Protein AF-A0A7J8F3P3-F1 (afdb_monomer)

Secondary structure (DSSP, 8-state):
---------S-EEEEEPPPSSTT--S--HHHHHHHHHHTTTS-EEEEETTGGGS-HHHHHHHHHHHHHHHHHTT--PSSPGGG--SHHHHHHHHHHHHHPSEE------EEEETTEEEEEEE-SS-EEETT-TTT-SHHHHHIIIIIISHHHHHHHIIIIIIHHHHHHHHHHHHTS---STT---PPP--SPPPPPPP----PPP------

Organism: Rousettus aegyptiacus (NCBI:txid9407)

InterPro domains:
  IPR027417 P-loop containing nucleoside triphosphate hydrolase [G3DSA:3.40.50.300] (8-173)
  IPR030379 Septin-type guanine nucleotide-binding (G) domain [PF00735] (22-174)
  IPR030379 Septin-type guanine nucleotide-binding (G) domain [PS51719] (1-172)

Radius of gyration: 30.65 Å; Cα contacts (8 Å, |Δi|>4): 216; chains: 1; bounding box: 52×62×112 Å

Sequence (211 aa):
MGYGLAAPSLIHLLLLPPPSLPHLSSLRPLDIEFLQRLCQTVNVVPVIARADSLTIEERENFRRQIQHDLKTHCIDVYPQKCFDDDINDRILNSKIRERIPFAVVGADREHLVNGKCVLGRKTKWGIVEVENMAHCEFPLLRDLLIRSHLQDLKDITHNVHYENYRVCRLNESDALPRGPGWVKLAPAPTSPPATPGPSKVRRRTQDNSTE

Nearest PDB structures (foldseek):
  6mqk-assembly5_D  TM=9.903E-01  e=4.102E-26  Homo sapiens
  6mqk-assembly6_C-2  TM=9.836E-01  e=2.590E-26  Homo sapiens
  6mq9-assembly3_C  TM=9.849E-01  e=4.381E-26  Homo sapiens
  6mqk-assembly6_B  TM=9.899E-01  e=2.417E-25  Homo sapiens
  6mq9-assembly6_B  TM=9.830E-01  e=1.629E-25  Homo sapiens

Structure (mmCIF, N/CA/C/O backbone):
data_AF-A0A7J8F3P3-F1
#
_entry.id   AF-A0A7J8F3P3-F1
#
loop_
_atom_site.group_PDB
_atom_site.id
_atom_site.type_symbol
_atom_site.label_atom_id
_atom_site.label_alt_id
_atom_site.label_comp_id
_atom_site.label_asym_id
_atom_site.label_entity_id
_atom_site.label_seq_id
_atom_site.pdbx_PDB_ins_code
_atom_site.Cartn_x
_atom_site.Cartn_y
_atom_site.Cartn_z
_atom_site.occupancy
_atom_site.B_iso_or_equiv
_atom_site.auth_seq_id
_atom_site.auth_comp_id
_atom_site.auth_asym_id
_atom_site.auth_atom_id
_atom_site.pdbx_PDB_model_num
ATOM 1 N N . MET A 1 1 ? -11.790 -5.634 -33.844 1.00 35.41 1 MET A N 1
ATOM 2 C CA . MET A 1 1 ? -12.036 -5.751 -32.392 1.00 35.41 1 MET A CA 1
ATOM 3 C C . MET A 1 1 ? -10.936 -6.633 -31.830 1.00 35.41 1 MET A C 1
ATOM 5 O O . MET A 1 1 ? -10.989 -7.839 -32.009 1.00 35.41 1 MET A O 1
ATOM 9 N N . GLY A 1 2 ? -9.859 -6.018 -31.339 1.00 38.38 2 GLY A N 1
ATOM 10 C CA . GLY A 1 2 ? -8.679 -6.736 -30.856 1.00 38.38 2 GLY A CA 1
ATOM 11 C C . GLY A 1 2 ? -8.946 -7.322 -29.477 1.00 38.38 2 GLY A C 1
ATOM 12 O O . GLY A 1 2 ? -9.449 -6.625 -28.599 1.00 38.38 2 GLY A O 1
ATOM 13 N N . TYR A 1 3 ? -8.647 -8.607 -29.326 1.00 39.69 3 TYR A N 1
ATOM 14 C CA . TYR A 1 3 ? -8.732 -9.342 -28.075 1.00 39.69 3 TYR A CA 1
ATOM 15 C C . TYR A 1 3 ? -7.913 -8.640 -26.990 1.00 39.69 3 TYR A C 1
ATOM 17 O O . TYR A 1 3 ? -6.757 -8.279 -27.210 1.00 39.69 3 TYR A O 1
ATOM 25 N N . GLY A 1 4 ? -8.545 -8.437 -25.834 1.00 41.03 4 GLY A N 1
ATOM 26 C CA . GLY A 1 4 ? -7.919 -7.875 -24.649 1.00 41.03 4 GLY A CA 1
ATOM 27 C C . GLY A 1 4 ? -6.724 -8.717 -24.227 1.00 41.03 4 GLY A C 1
ATOM 28 O O . GLY A 1 4 ? -6.883 -9.807 -23.682 1.00 41.03 4 GLY A O 1
ATOM 29 N N . LEU A 1 5 ? -5.525 -8.183 -24.452 1.00 39.19 5 LEU A N 1
ATOM 30 C CA . LEU A 1 5 ? -4.391 -8.484 -23.596 1.00 39.19 5 LEU A CA 1
ATOM 31 C C . LEU A 1 5 ? -4.822 -8.055 -22.197 1.00 39.19 5 LEU A C 1
ATOM 33 O O . LEU A 1 5 ? -5.110 -6.877 -21.976 1.00 39.19 5 LEU A O 1
ATOM 37 N N . ALA A 1 6 ? -4.965 -9.027 -21.296 1.00 37.88 6 ALA A N 1
ATOM 38 C CA . ALA A 1 6 ? -5.189 -8.769 -19.886 1.00 37.88 6 ALA A CA 1
ATOM 39 C C . ALA A 1 6 ? -4.181 -7.700 -19.460 1.00 37.88 6 ALA A C 1
A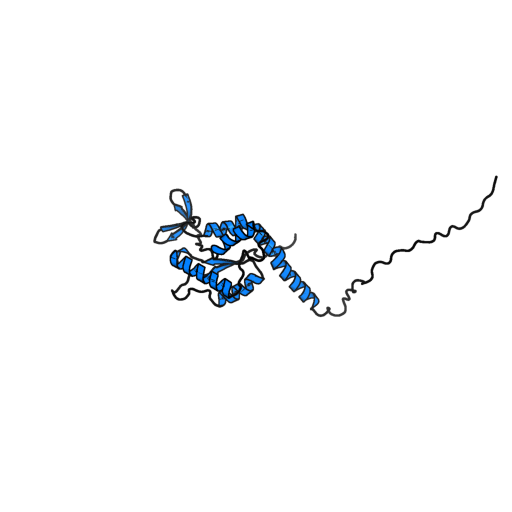TOM 41 O O . ALA A 1 6 ? -2.974 -7.920 -19.568 1.00 37.88 6 ALA A O 1
ATOM 42 N N . ALA A 1 7 ? -4.676 -6.519 -19.081 1.00 43.44 7 ALA A N 1
ATOM 43 C CA . ALA A 1 7 ? -3.811 -5.464 -18.588 1.00 43.44 7 ALA A CA 1
ATOM 44 C C . ALA A 1 7 ? -2.985 -6.073 -17.445 1.00 43.44 7 ALA A C 1
ATOM 46 O O . ALA A 1 7 ? -3.595 -6.641 -16.529 1.00 43.44 7 ALA A O 1
ATOM 47 N N . PRO A 1 8 ? -1.640 -6.039 -17.503 1.00 53.91 8 PRO A N 1
ATOM 48 C CA . PRO A 1 8 ? -0.838 -6.515 -16.391 1.00 53.91 8 PRO A CA 1
ATOM 49 C C . PRO A 1 8 ? -1.314 -5.775 -15.145 1.00 53.91 8 PRO A C 1
ATOM 51 O O . PRO A 1 8 ? -1.551 -4.564 -15.179 1.00 53.91 8 PRO A O 1
ATOM 54 N N . SER A 1 9 ? -1.559 -6.523 -14.071 1.00 57.38 9 SER A N 1
ATOM 55 C CA . SER A 1 9 ? -1.966 -5.941 -12.800 1.00 57.38 9 SER A CA 1
ATOM 56 C C . SER A 1 9 ? -0.910 -4.906 -12.408 1.00 57.38 9 SER A C 1
ATOM 58 O O . SER A 1 9 ? 0.231 -5.259 -12.140 1.00 57.38 9 SER A O 1
ATOM 60 N N . LEU A 1 10 ? -1.286 -3.623 -12.421 1.00 67.56 10 LEU A N 1
ATOM 61 C CA . LEU A 1 10 ? -0.374 -2.486 -12.211 1.00 67.56 10 LEU A CA 1
ATOM 62 C C . LEU A 1 10 ? 0.352 -2.545 -10.856 1.00 67.56 10 LEU A C 1
ATOM 64 O O . LEU A 1 10 ? 1.340 -1.847 -10.631 1.00 67.56 10 LEU A O 1
ATOM 68 N N . ILE A 1 11 ? -0.201 -3.325 -9.923 1.00 71.19 11 ILE A N 1
ATOM 69 C CA . ILE A 1 11 ? 0.177 -3.369 -8.518 1.00 71.19 11 ILE A CA 1
ATOM 70 C C . ILE A 1 11 ? -0.132 -4.763 -7.981 1.00 71.19 11 ILE A C 1
ATOM 72 O O . ILE A 1 11 ? -1.241 -5.271 -8.164 1.00 71.19 11 ILE A O 1
ATOM 76 N N . HIS A 1 12 ? 0.817 -5.348 -7.258 1.00 76.75 12 HIS A N 1
ATOM 77 C CA . HIS A 1 12 ? 0.598 -6.543 -6.456 1.00 76.75 12 HIS A CA 1
ATOM 78 C C . HIS A 1 12 ? 0.624 -6.173 -4.969 1.00 76.75 12 HIS A C 1
ATOM 80 O O . HIS A 1 12 ? 1.624 -5.681 -4.442 1.00 76.75 12 HIS A O 1
ATOM 86 N N . LEU A 1 13 ? -0.498 -6.409 -4.284 1.00 77.81 13 LEU A N 1
ATOM 87 C CA . LEU A 1 13 ? -0.598 -6.257 -2.834 1.00 77.81 13 LEU A CA 1
ATOM 88 C C . LEU A 1 13 ? -0.142 -7.551 -2.165 1.00 77.81 13 LEU A C 1
ATOM 90 O O . LEU A 1 13 ? -0.771 -8.595 -2.348 1.00 77.81 13 LEU A O 1
ATOM 94 N N . LEU A 1 14 ? 0.927 -7.480 -1.371 1.00 78.38 14 LEU A N 1
ATOM 95 C CA . LEU A 1 14 ? 1.366 -8.621 -0.573 1.00 78.38 14 LEU A CA 1
ATOM 96 C C . LEU A 1 14 ? 0.765 -8.540 0.827 1.00 78.38 14 LEU A C 1
ATOM 98 O O . LEU A 1 14 ? 1.110 -7.654 1.609 1.00 78.38 14 LEU A O 1
ATOM 102 N N . LEU A 1 15 ? -0.114 -9.492 1.137 1.00 77.06 15 LEU A N 1
ATOM 103 C CA . LEU A 1 15 ? -0.723 -9.638 2.454 1.00 77.06 15 LEU A CA 1
ATOM 104 C C . LEU A 1 15 ? 0.214 -10.423 3.372 1.00 77.06 15 LEU A C 1
ATOM 106 O O . LEU A 1 15 ? 0.329 -11.643 3.259 1.00 77.06 15 LEU A O 1
ATOM 110 N N . LEU A 1 16 ? 0.848 -9.721 4.304 1.00 76.56 16 LEU A N 1
ATOM 111 C CA . LEU A 1 16 ? 1.631 -10.333 5.365 1.00 76.56 16 LEU A CA 1
ATOM 112 C C . LEU A 1 16 ? 0.682 -10.713 6.510 1.00 76.56 16 LEU A C 1
ATOM 114 O O . LEU A 1 16 ? -0.016 -9.836 7.037 1.00 76.56 16 LEU A O 1
ATOM 118 N N . PRO A 1 17 ? 0.584 -12.005 6.871 1.00 72.50 17 PRO A N 1
ATOM 119 C CA . PRO A 1 17 ? -0.259 -12.423 7.978 1.00 72.50 17 PRO A CA 1
ATOM 120 C C . PRO A 1 17 ? 0.294 -11.863 9.298 1.00 72.50 17 PRO A C 1
ATOM 122 O O . PRO A 1 17 ? 1.513 -11.759 9.454 1.00 72.50 17 PRO A O 1
ATOM 125 N N . PRO A 1 18 ? -0.578 -11.519 10.261 1.00 68.75 18 PRO A N 1
ATOM 126 C CA . PRO A 1 18 ? -0.130 -11.111 11.582 1.00 68.75 18 PRO A CA 1
ATOM 127 C C . PRO A 1 18 ? 0.608 -12.281 12.258 1.00 68.75 18 PRO A C 1
ATOM 129 O O . PRO A 1 18 ? 0.238 -13.442 12.037 1.00 68.75 18 PRO A O 1
ATOM 132 N N . PRO A 1 19 ? 1.637 -12.008 13.078 1.00 67.00 19 PRO A N 1
ATOM 133 C CA . PRO A 1 19 ? 2.365 -13.047 13.792 1.00 67.00 19 PRO A CA 1
ATOM 134 C C . PRO A 1 19 ? 1.406 -13.841 14.681 1.00 67.00 19 PRO A C 1
ATOM 136 O O . PRO A 1 19 ? 0.799 -13.307 15.603 1.00 67.00 19 PRO A O 1
ATOM 139 N N . SER A 1 20 ? 1.252 -15.137 14.406 1.00 61.59 20 SER A N 1
ATOM 140 C CA . SER A 1 20 ? 0.400 -16.022 15.209 1.00 61.59 20 SER A CA 1
ATOM 141 C C . SER A 1 20 ? 1.034 -16.401 16.553 1.00 61.59 20 SER A C 1
ATOM 143 O O . SER A 1 20 ? 0.339 -16.920 17.421 1.00 61.59 20 SER A O 1
ATOM 145 N N . LEU A 1 21 ? 2.338 -16.155 16.728 1.00 57.53 21 LEU A N 1
ATOM 146 C CA . LEU A 1 21 ? 3.109 -16.428 17.941 1.00 57.53 21 LEU A CA 1
ATOM 147 C C . LEU A 1 21 ? 4.103 -15.281 18.223 1.00 57.53 21 LEU A C 1
ATOM 149 O O . LEU A 1 21 ? 4.643 -14.714 17.271 1.00 57.53 21 LEU A O 1
ATOM 153 N N . PRO A 1 22 ? 4.454 -15.025 19.499 1.00 52.38 22 PRO A N 1
ATOM 154 C CA . PRO A 1 22 ? 5.386 -13.963 19.910 1.00 52.38 22 PRO A CA 1
ATOM 155 C C . PRO A 1 22 ? 6.824 -14.123 19.376 1.00 52.38 22 PRO A C 1
ATOM 157 O O . PRO A 1 22 ? 7.632 -13.212 19.512 1.00 52.38 22 PRO A O 1
ATOM 160 N N . HIS A 1 23 ? 7.150 -15.262 18.754 1.00 50.72 23 HIS A N 1
ATOM 161 C CA . HIS A 1 23 ? 8.455 -15.529 18.140 1.00 50.72 23 HIS A CA 1
ATOM 162 C C . HIS A 1 23 ? 8.500 -15.298 16.623 1.00 50.72 23 HIS A C 1
ATOM 164 O O . HIS A 1 23 ? 9.580 -15.350 16.041 1.00 50.72 23 HIS A O 1
ATOM 170 N N . LEU A 1 24 ? 7.360 -15.054 15.965 1.00 59.19 24 LEU A N 1
ATOM 171 C CA . LEU A 1 24 ? 7.299 -14.876 14.510 1.00 59.19 24 LEU A CA 1
ATOM 172 C C . LEU A 1 24 ? 7.359 -13.392 14.115 1.00 59.19 24 LEU A C 1
ATOM 174 O O . LEU A 1 24 ? 6.543 -12.902 13.348 1.00 59.19 24 LEU A O 1
ATOM 178 N N . SER A 1 25 ? 8.313 -12.653 14.673 1.00 67.06 25 SER A N 1
ATOM 179 C CA . SER A 1 25 ? 8.403 -11.198 14.502 1.00 67.06 25 SER A CA 1
ATOM 180 C C . SER A 1 25 ? 8.871 -10.769 13.107 1.00 67.06 25 SER A C 1
ATOM 182 O O . SER A 1 25 ? 8.753 -9.597 12.779 1.00 67.06 25 SER A O 1
ATOM 184 N N . SER A 1 26 ? 9.418 -11.686 12.306 1.00 78.88 26 SER A N 1
ATOM 185 C CA . SER A 1 26 ? 10.153 -11.414 11.062 1.00 78.88 26 SER A CA 1
ATOM 186 C C . SER A 1 26 ? 9.468 -12.028 9.837 1.00 78.88 26 SER A C 1
ATOM 188 O O . SER A 1 26 ? 8.667 -12.962 9.961 1.00 78.88 26 SER A O 1
ATOM 190 N N . LEU A 1 27 ? 9.771 -11.492 8.650 1.00 85.31 27 LEU A N 1
ATOM 191 C CA . LEU A 1 27 ? 9.329 -12.058 7.379 1.00 85.31 27 LEU A CA 1
ATOM 192 C C . LEU A 1 27 ? 9.775 -13.517 7.260 1.00 85.31 27 LEU A C 1
ATOM 194 O O . LEU A 1 27 ? 10.921 -13.874 7.535 1.00 85.31 27 LEU A O 1
ATOM 198 N N . ARG A 1 28 ? 8.868 -14.387 6.808 1.00 87.00 28 ARG A N 1
ATOM 199 C CA . ARG A 1 28 ? 9.224 -15.790 6.586 1.00 87.00 28 ARG A CA 1
ATOM 200 C C . ARG A 1 28 ? 10.215 -15.864 5.418 1.00 87.00 28 ARG A C 1
ATOM 202 O O . ARG A 1 28 ? 10.059 -15.105 4.461 1.00 87.00 28 ARG A O 1
ATOM 209 N N . PRO A 1 29 ? 11.149 -16.830 5.403 1.00 89.00 29 PRO A N 1
ATOM 210 C CA . PRO A 1 29 ? 12.067 -17.018 4.275 1.00 89.00 29 PRO A CA 1
ATOM 211 C C . PRO A 1 29 ? 11.353 -17.127 2.920 1.00 89.00 29 PRO A C 1
ATOM 213 O O . PRO A 1 29 ? 11.817 -16.575 1.927 1.00 89.00 29 PRO A O 1
ATOM 216 N N . LEU A 1 30 ? 10.176 -17.763 2.902 1.00 88.75 30 LEU A N 1
ATOM 217 C CA . LEU A 1 30 ? 9.320 -17.840 1.718 1.00 88.75 30 LEU A CA 1
ATOM 218 C C . LEU A 1 30 ? 8.832 -16.459 1.252 1.00 88.75 30 LEU A C 1
ATOM 220 O O . LEU A 1 30 ? 8.823 -16.193 0.055 1.00 88.75 30 LEU A O 1
ATOM 224 N N . ASP A 1 31 ? 8.428 -15.588 2.183 1.00 89.00 31 ASP A N 1
ATOM 225 C CA . ASP A 1 31 ? 7.972 -14.235 1.850 1.00 89.00 31 ASP A CA 1
ATOM 226 C C . ASP A 1 31 ? 9.138 -13.394 1.314 1.00 89.00 31 ASP A C 1
ATOM 228 O O . ASP A 1 31 ? 8.949 -12.635 0.369 1.00 89.00 31 ASP A O 1
ATOM 232 N N . ILE A 1 32 ? 10.346 -13.571 1.864 1.00 91.38 32 ILE A N 1
ATOM 233 C CA . ILE A 1 32 ? 11.576 -12.906 1.403 1.00 91.38 32 ILE A CA 1
ATOM 234 C C . ILE A 1 32 ? 11.908 -13.322 -0.034 1.00 91.38 32 ILE A C 1
ATOM 236 O O . ILE A 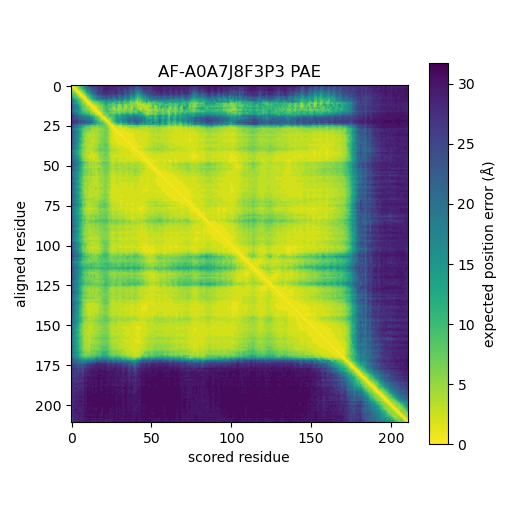1 32 ? 12.052 -12.459 -0.897 1.00 91.38 32 ILE A O 1
ATOM 240 N N . GLU A 1 33 ? 11.985 -14.626 -0.315 1.00 91.06 33 GLU A N 1
ATOM 241 C CA . GLU A 1 33 ? 12.287 -15.136 -1.661 1.00 91.06 33 GLU A CA 1
ATOM 242 C C . GLU A 1 33 ? 11.222 -14.697 -2.676 1.00 91.06 33 GLU A C 1
ATOM 244 O O . GLU A 1 33 ? 11.536 -14.297 -3.801 1.00 91.06 33 GLU A O 1
ATOM 249 N N . PHE A 1 34 ? 9.951 -14.732 -2.268 1.00 90.62 34 PHE A N 1
ATOM 250 C CA . PHE A 1 34 ? 8.846 -14.283 -3.102 1.00 90.62 34 PHE A CA 1
ATOM 251 C C . PHE A 1 34 ? 8.939 -12.784 -3.409 1.00 90.62 34 PHE A C 1
ATOM 253 O O . PHE A 1 34 ? 8.848 -12.394 -4.571 1.00 90.62 34 PHE A O 1
ATOM 260 N N . LEU A 1 35 ? 9.180 -11.949 -2.395 1.00 91.69 35 LEU A N 1
ATOM 261 C CA . LEU A 1 35 ? 9.347 -10.504 -2.546 1.00 91.69 35 LEU A CA 1
ATOM 262 C C . LEU A 1 35 ? 10.532 -10.145 -3.444 1.00 91.69 35 LEU A C 1
ATOM 264 O O . LEU A 1 35 ? 10.390 -9.297 -4.322 1.00 91.69 35 LEU A O 1
ATOM 268 N N . GLN A 1 36 ? 11.672 -10.815 -3.271 1.00 92.62 36 GLN A N 1
ATOM 269 C CA . GLN A 1 36 ? 12.864 -10.586 -4.090 1.00 92.62 36 GLN A CA 1
ATOM 270 C C . GLN A 1 36 ? 12.599 -10.820 -5.578 1.00 92.62 36 GLN A C 1
ATOM 272 O O . GLN A 1 36 ? 13.072 -10.052 -6.412 1.00 92.62 36 GLN A O 1
ATOM 277 N N . ARG A 1 37 ? 11.825 -11.855 -5.921 1.00 91.25 37 ARG A N 1
ATOM 278 C CA . ARG A 1 37 ? 11.443 -12.132 -7.313 1.00 91.25 37 ARG A CA 1
ATOM 279 C C . ARG A 1 37 ? 10.362 -11.180 -7.813 1.00 91.25 37 ARG A C 1
ATOM 281 O O . ARG A 1 37 ? 10.416 -10.730 -8.955 1.00 91.25 37 ARG A O 1
ATOM 288 N N . LEU A 1 38 ? 9.380 -10.866 -6.972 1.00 91.44 38 LEU A N 1
ATOM 289 C CA . LEU A 1 38 ? 8.223 -10.078 -7.380 1.00 91.44 38 LEU A CA 1
ATOM 290 C C . LEU A 1 38 ? 8.590 -8.608 -7.631 1.00 91.44 38 LEU A C 1
ATOM 292 O O . LEU A 1 38 ? 8.213 -8.063 -8.666 1.00 91.44 38 LEU A O 1
ATOM 296 N N . CYS A 1 39 ? 9.399 -7.994 -6.762 1.00 92.19 39 CYS A N 1
ATOM 297 C CA . CYS A 1 39 ? 9.834 -6.597 -6.906 1.00 92.19 39 CYS A CA 1
ATOM 298 C C . CYS A 1 39 ? 10.623 -6.314 -8.201 1.00 92.19 39 CYS A C 1
ATOM 300 O O . CYS A 1 39 ? 10.714 -5.161 -8.613 1.00 92.19 39 CYS A O 1
ATOM 302 N N . GLN A 1 40 ? 11.177 -7.341 -8.857 1.00 89.62 40 GLN A N 1
ATOM 303 C CA . GLN A 1 40 ? 11.887 -7.200 -10.137 1.00 89.62 40 GLN A CA 1
ATOM 304 C C . GLN A 1 40 ? 10.953 -7.076 -11.346 1.00 89.62 40 GLN A C 1
ATOM 306 O O . GLN A 1 40 ? 11.402 -6.698 -12.425 1.00 89.62 40 GLN A O 1
ATOM 311 N N . THR A 1 41 ? 9.682 -7.452 -11.193 1.00 89.75 41 THR A N 1
ATOM 312 C CA . THR A 1 41 ? 8.749 -7.606 -12.320 1.00 89.75 41 THR A CA 1
ATOM 313 C C . THR A 1 41 ? 7.482 -6.782 -12.178 1.00 89.75 41 THR A C 1
ATOM 315 O O . THR A 1 41 ? 6.800 -6.557 -13.175 1.00 89.75 41 THR A O 1
ATOM 318 N N . VAL A 1 42 ? 7.138 -6.348 -10.965 1.00 92.12 42 VAL A N 1
ATOM 319 C CA . VAL A 1 42 ? 5.928 -5.570 -10.693 1.00 92.12 42 VAL A CA 1
ATOM 320 C C . VAL A 1 42 ? 6.136 -4.614 -9.523 1.00 92.12 42 VAL A C 1
ATOM 322 O O . VAL A 1 42 ? 7.028 -4.785 -8.690 1.00 92.12 42 VAL A O 1
ATOM 325 N N . ASN A 1 43 ? 5.248 -3.626 -9.413 1.00 93.25 43 ASN A N 1
ATOM 326 C CA . ASN A 1 43 ? 5.155 -2.788 -8.224 1.00 93.25 43 ASN A CA 1
ATOM 327 C C . ASN A 1 43 ? 4.543 -3.573 -7.064 1.00 93.25 43 ASN A C 1
ATOM 329 O O . ASN A 1 43 ? 3.442 -4.120 -7.183 1.00 93.25 43 ASN A O 1
ATOM 333 N N . VAL A 1 44 ? 5.237 -3.586 -5.928 1.00 94.81 44 VAL A N 1
ATOM 334 C CA . VAL A 1 44 ? 4.796 -4.290 -4.721 1.00 94.81 44 VAL A CA 1
ATOM 335 C C . VAL A 1 44 ? 4.579 -3.297 -3.592 1.00 94.81 44 VAL A C 1
ATOM 337 O O . VAL A 1 44 ? 5.495 -2.564 -3.225 1.00 94.81 44 VAL A O 1
ATOM 340 N N . VAL A 1 45 ? 3.379 -3.314 -3.008 1.00 95.44 45 VAL A N 1
ATOM 341 C CA . VAL A 1 45 ? 3.053 -2.571 -1.782 1.00 95.44 45 VAL A CA 1
ATOM 342 C C . VAL A 1 45 ? 2.733 -3.591 -0.685 1.00 95.44 45 VAL A C 1
ATOM 344 O O . VAL A 1 45 ? 1.693 -4.256 -0.763 1.00 95.44 45 VAL A O 1
ATOM 347 N N . PRO A 1 46 ? 3.608 -3.772 0.321 1.00 93.88 46 PRO A N 1
ATOM 348 C CA . PRO A 1 46 ? 3.363 -4.735 1.382 1.00 93.88 46 PRO A CA 1
ATOM 349 C C . PRO A 1 46 ? 2.363 -4.167 2.393 1.00 93.88 46 PRO A C 1
ATOM 351 O O . PRO A 1 46 ? 2.396 -2.985 2.751 1.00 93.88 46 PRO A O 1
ATOM 354 N N . VAL A 1 47 ? 1.470 -5.028 2.873 1.00 94.50 47 VAL A N 1
ATOM 355 C CA . VAL A 1 47 ? 0.426 -4.669 3.834 1.00 94.50 47 VAL A CA 1
ATOM 356 C C . VAL A 1 47 ? 0.330 -5.730 4.928 1.00 94.50 47 VAL A C 1
ATOM 358 O O . VAL A 1 47 ? 0.431 -6.926 4.660 1.00 94.50 47 VAL A O 1
ATOM 361 N N . ILE A 1 48 ? 0.119 -5.304 6.172 1.00 92.88 48 ILE A N 1
ATOM 362 C CA . ILE A 1 48 ? -0.198 -6.201 7.286 1.00 92.88 48 ILE A CA 1
ATOM 363 C C . ILE A 1 48 ? -1.707 -6.433 7.250 1.00 92.88 48 ILE A C 1
ATOM 365 O O . ILE A 1 48 ? -2.496 -5.505 7.454 1.00 92.88 48 ILE A O 1
ATOM 369 N N . ALA A 1 49 ? -2.108 -7.667 6.960 1.00 89.44 49 ALA A N 1
ATOM 370 C CA . ALA A 1 49 ? -3.513 -8.047 6.908 1.00 89.44 49 ALA A CA 1
ATOM 371 C C . ALA A 1 49 ? -4.089 -8.239 8.318 1.00 89.44 49 ALA A C 1
ATOM 373 O O . ALA A 1 49 ? -3.369 -8.618 9.238 1.00 89.44 49 ALA A O 1
ATOM 374 N N . ARG A 1 50 ? -5.411 -8.054 8.467 1.00 87.94 50 ARG A N 1
ATOM 375 C CA . ARG A 1 50 ? -6.134 -8.265 9.739 1.00 87.94 50 ARG A CA 1
ATOM 376 C C . ARG A 1 50 ? -5.468 -7.535 10.911 1.00 87.94 50 ARG A C 1
ATOM 378 O O . ARG A 1 50 ? -5.284 -8.104 11.981 1.00 87.94 50 ARG A O 1
ATOM 385 N N . ALA A 1 51 ? -5.095 -6.274 10.702 1.00 90.81 51 ALA A N 1
ATOM 386 C CA . ALA A 1 51 ? -4.401 -5.487 11.718 1.00 90.81 51 ALA A CA 1
ATOM 387 C C . ALA A 1 51 ? -5.203 -5.312 13.025 1.00 90.81 51 ALA A C 1
ATOM 389 O O . ALA A 1 51 ? -4.614 -5.003 14.052 1.00 90.81 51 ALA A O 1
ATOM 390 N N . ASP A 1 52 ? -6.518 -5.562 13.008 1.00 90.44 52 ASP A N 1
ATOM 391 C CA . ASP A 1 52 ? -7.389 -5.606 14.187 1.00 90.44 52 ASP A CA 1
ATOM 392 C C . ASP A 1 52 ? -7.059 -6.752 15.158 1.00 90.44 52 ASP A C 1
ATOM 394 O O . ASP A 1 52 ? -7.525 -6.737 16.295 1.00 90.44 52 ASP A O 1
ATOM 398 N N . SER A 1 53 ? -6.263 -7.744 14.739 1.00 88.56 53 SER A N 1
ATOM 399 C CA . SER A 1 53 ? -5.774 -8.805 15.625 1.00 88.56 53 SER A CA 1
ATOM 400 C C . SER A 1 53 ? -4.504 -8.436 16.392 1.00 88.56 53 SER A C 1
ATOM 402 O O . SER A 1 53 ? -4.044 -9.252 17.184 1.00 88.56 53 SER A O 1
ATOM 404 N N . LEU A 1 54 ? -3.910 -7.271 16.123 1.00 87.88 54 LEU A N 1
ATOM 405 C CA . LEU A 1 54 ? -2.685 -6.801 16.762 1.00 87.88 54 LEU A CA 1
ATOM 406 C C . LEU A 1 54 ? -2.984 -5.575 17.615 1.00 87.88 54 LEU A C 1
ATOM 408 O O . LEU A 1 54 ? -3.750 -4.691 17.226 1.00 87.88 54 LEU A O 1
ATOM 412 N N . THR A 1 55 ? -2.332 -5.487 18.767 1.00 90.19 55 THR A N 1
ATOM 413 C CA . THR A 1 55 ? -2.281 -4.234 19.519 1.00 90.19 55 THR A CA 1
ATOM 414 C C . THR A 1 55 ? -1.465 -3.186 18.758 1.00 90.19 55 THR A C 1
ATOM 416 O O . THR A 1 55 ? -0.678 -3.497 17.860 1.00 90.19 55 THR A O 1
ATOM 419 N N . ILE A 1 56 ? -1.630 -1.914 19.128 1.00 90.69 56 ILE A N 1
ATOM 420 C CA . ILE A 1 56 ? -0.879 -0.810 18.513 1.00 90.69 56 ILE A CA 1
ATOM 421 C C . ILE A 1 56 ? 0.632 -1.040 18.670 1.00 90.69 56 ILE A C 1
ATOM 423 O O . ILE A 1 56 ? 1.377 -0.865 17.711 1.00 90.69 56 ILE A O 1
ATOM 427 N N . GLU A 1 57 ? 1.081 -1.488 19.843 1.00 91.12 57 GLU A N 1
ATOM 428 C CA . GLU A 1 57 ? 2.498 -1.750 20.109 1.00 91.12 57 GLU A CA 1
ATOM 429 C C . GLU A 1 57 ? 3.047 -2.906 19.261 1.00 91.12 57 GLU A C 1
ATOM 431 O O . GLU A 1 57 ? 4.085 -2.756 18.613 1.00 91.12 57 GLU A O 1
ATOM 436 N N . GLU A 1 58 ? 2.332 -4.033 19.196 1.00 90.25 58 GLU A N 1
ATOM 437 C CA . GLU A 1 58 ? 2.720 -5.183 18.367 1.00 90.25 58 GLU A CA 1
ATOM 438 C C . GLU A 1 58 ? 2.791 -4.811 16.887 1.00 90.25 58 GLU A C 1
ATOM 440 O O . GLU A 1 58 ? 3.732 -5.193 16.194 1.00 90.25 58 GLU A O 1
ATOM 445 N N . ARG A 1 59 ? 1.831 -4.016 16.410 1.00 90.81 59 ARG A N 1
ATOM 446 C CA . ARG A 1 59 ? 1.794 -3.515 15.035 1.00 90.81 59 ARG A CA 1
ATOM 447 C C . ARG A 1 59 ? 3.018 -2.664 14.707 1.00 90.81 59 ARG A C 1
ATOM 449 O O . ARG A 1 59 ? 3.628 -2.858 13.658 1.00 90.81 59 ARG A O 1
ATOM 456 N N . GLU A 1 60 ? 3.398 -1.743 15.593 1.00 91.62 60 GLU A N 1
ATOM 457 C CA . GLU A 1 60 ? 4.591 -0.909 15.395 1.00 91.62 60 GLU A CA 1
ATOM 458 C C . GLU A 1 60 ? 5.889 -1.726 15.481 1.00 91.62 60 GLU A C 1
ATOM 460 O O . GLU A 1 60 ? 6.814 -1.499 14.698 1.00 91.62 60 GLU A O 1
ATOM 465 N N . ASN A 1 61 ? 5.964 -2.697 16.396 1.00 91.38 61 ASN A N 1
ATOM 466 C CA . ASN A 1 61 ? 7.105 -3.607 16.498 1.00 91.3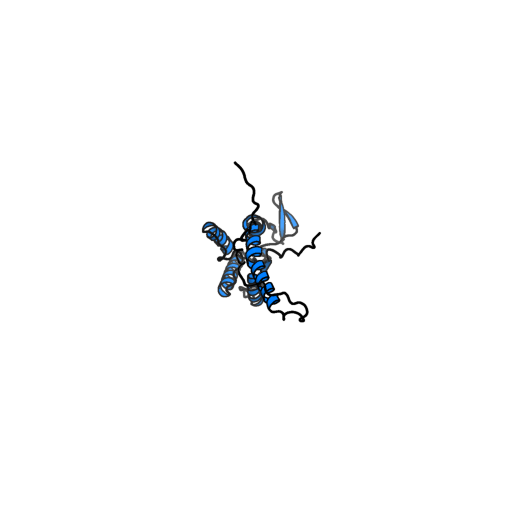8 61 ASN A CA 1
ATOM 467 C C . ASN A 1 61 ? 7.249 -4.459 15.226 1.00 91.38 61 ASN A C 1
ATOM 469 O O . ASN A 1 61 ? 8.344 -4.550 14.669 1.00 91.38 61 ASN A O 1
ATOM 473 N N . PHE A 1 62 ? 6.144 -5.010 14.720 1.00 89.88 62 PHE A N 1
ATOM 474 C CA . PHE A 1 62 ? 6.134 -5.822 13.505 1.00 89.88 62 PHE A CA 1
ATOM 475 C C . PHE A 1 62 ? 6.487 -5.003 12.261 1.00 89.88 62 PHE A C 1
ATOM 477 O O . PHE A 1 62 ? 7.300 -5.441 11.449 1.00 89.88 62 PHE A O 1
ATOM 484 N N . ARG A 1 63 ? 5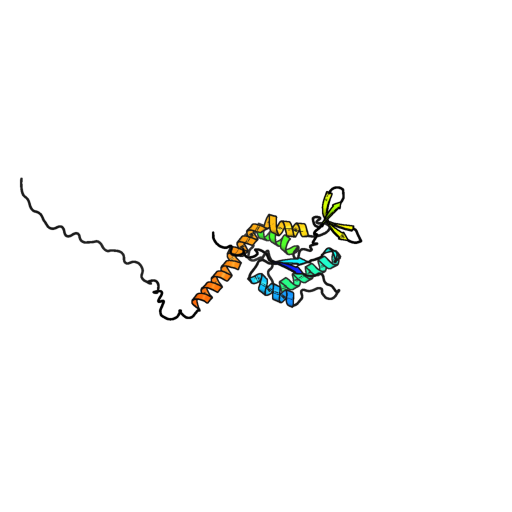.970 -3.771 12.141 1.00 92.06 63 ARG A N 1
ATOM 485 C CA . ARG A 1 63 ? 6.358 -2.843 11.067 1.00 92.06 63 ARG A CA 1
ATOM 486 C C . ARG A 1 63 ? 7.864 -2.609 11.055 1.00 92.06 63 ARG A C 1
ATOM 488 O O . ARG A 1 63 ? 8.483 -2.723 10.000 1.00 92.06 63 ARG A O 1
ATOM 495 N N . ARG A 1 64 ? 8.451 -2.298 12.215 1.00 93.06 64 ARG A N 1
ATOM 496 C CA . ARG A 1 64 ? 9.895 -2.056 12.336 1.00 93.06 64 ARG A CA 1
ATOM 497 C C . ARG A 1 64 ? 10.711 -3.278 11.927 1.00 93.06 64 ARG A C 1
ATOM 499 O O . ARG A 1 64 ? 11.699 -3.118 11.214 1.00 93.06 64 ARG A O 1
ATOM 506 N N . GLN A 1 65 ? 10.280 -4.477 12.317 1.00 92.06 65 GLN A N 1
ATOM 507 C CA . GLN A 1 65 ? 10.968 -5.703 11.925 1.00 92.06 65 GLN A CA 1
ATOM 508 C C . GLN A 1 65 ? 10.862 -5.964 10.417 1.00 92.06 65 GLN A C 1
ATOM 510 O O . GLN A 1 65 ? 11.883 -6.187 9.777 1.00 92.06 65 GLN A O 1
ATOM 515 N N . ILE A 1 66 ? 9.676 -5.828 9.815 1.00 92.50 66 ILE A N 1
ATOM 516 C CA . ILE A 1 66 ? 9.508 -5.976 8.359 1.00 92.50 66 ILE A CA 1
ATOM 517 C C . ILE A 1 66 ? 10.368 -4.954 7.607 1.00 92.50 66 ILE A C 1
ATOM 519 O O . ILE A 1 66 ? 11.060 -5.307 6.659 1.00 92.50 66 ILE A O 1
ATOM 523 N N . GLN A 1 67 ? 10.372 -3.688 8.033 1.00 94.25 67 GLN A N 1
ATOM 524 C CA . GLN A 1 67 ? 11.216 -2.654 7.424 1.00 94.25 67 GLN A CA 1
ATOM 525 C C . GLN A 1 67 ? 12.711 -2.971 7.544 1.00 94.25 67 GLN A C 1
ATOM 527 O O . GLN A 1 67 ? 13.482 -2.620 6.648 1.00 94.25 67 GLN A O 1
ATOM 532 N N . HIS A 1 68 ? 13.134 -3.591 8.647 1.00 94.12 68 HIS A N 1
ATOM 533 C CA . HIS A 1 68 ? 14.505 -4.057 8.815 1.00 94.12 68 HIS A CA 1
ATOM 534 C C . HIS A 1 68 ? 14.819 -5.197 7.842 1.00 94.12 68 HIS A C 1
ATOM 536 O O . HIS A 1 68 ? 15.795 -5.100 7.103 1.00 94.12 68 HIS A O 1
ATOM 542 N N . ASP A 1 69 ? 13.959 -6.210 7.767 1.00 93.44 69 ASP A N 1
ATOM 543 C CA . ASP A 1 69 ? 14.139 -7.370 6.892 1.00 93.44 69 ASP A CA 1
ATOM 544 C C . ASP A 1 69 ? 14.187 -6.956 5.409 1.00 93.44 69 ASP A C 1
ATOM 546 O O . ASP A 1 69 ? 15.078 -7.380 4.674 1.00 93.44 69 ASP A O 1
ATOM 550 N N . LEU A 1 70 ? 13.297 -6.054 4.972 1.00 94.00 70 LEU A N 1
ATOM 551 C CA . LEU A 1 70 ? 13.303 -5.509 3.607 1.00 94.00 70 LEU A CA 1
ATOM 552 C C . LEU A 1 70 ? 14.644 -4.842 3.261 1.00 94.00 70 LEU A C 1
ATOM 554 O O . LEU A 1 70 ? 15.180 -5.063 2.177 1.00 94.00 70 LEU A O 1
ATOM 558 N N . LYS A 1 71 ? 15.220 -4.068 4.192 1.00 93.94 71 LYS A N 1
ATOM 559 C CA . LYS A 1 71 ? 16.528 -3.419 4.000 1.00 93.94 71 LYS A CA 1
ATOM 560 C C . LYS A 1 71 ? 17.668 -4.434 3.978 1.00 93.94 71 LYS A C 1
ATOM 562 O O . LYS A 1 71 ? 18.533 -4.344 3.114 1.00 93.94 71 LYS A O 1
ATOM 567 N N . THR A 1 72 ? 17.666 -5.392 4.903 1.00 95.56 72 THR A N 1
ATOM 568 C CA . THR A 1 72 ? 18.706 -6.425 5.020 1.00 95.56 72 THR A CA 1
ATOM 569 C C . THR A 1 72 ? 18.762 -7.323 3.783 1.00 95.56 72 THR A C 1
ATOM 571 O O . THR A 1 72 ? 19.844 -7.727 3.365 1.00 95.56 72 THR A O 1
ATOM 574 N N . HIS A 1 73 ? 17.613 -7.596 3.161 1.00 94.31 73 HIS A N 1
ATOM 575 C CA . HIS A 1 73 ? 17.508 -8.437 1.967 1.00 94.31 73 HIS A CA 1
ATOM 576 C C . HIS A 1 73 ? 17.494 -7.659 0.640 1.00 94.31 73 HIS A C 1
ATOM 578 O O . HIS A 1 73 ? 17.266 -8.275 -0.404 1.00 94.31 73 HIS A O 1
ATOM 584 N N . CYS A 1 74 ? 17.747 -6.343 0.674 1.00 94.19 74 CYS A N 1
ATOM 585 C CA . CYS A 1 74 ? 17.741 -5.446 -0.490 1.00 94.19 74 CYS A CA 1
ATOM 586 C C . CYS A 1 74 ? 16.444 -5.536 -1.316 1.00 94.19 74 CYS A C 1
ATOM 588 O O . CYS A 1 74 ? 16.476 -5.601 -2.544 1.00 94.19 74 CYS A O 1
ATOM 590 N N . ILE A 1 75 ? 15.298 -5.584 -0.636 1.00 94.50 75 ILE A N 1
ATOM 591 C CA . ILE A 1 75 ? 13.977 -5.627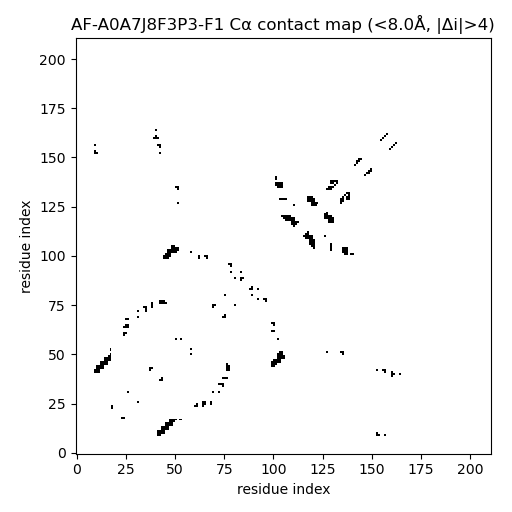 -1.263 1.00 94.50 75 ILE A CA 1
ATOM 592 C C . ILE A 1 75 ? 13.440 -4.199 -1.362 1.00 94.50 75 ILE A C 1
ATOM 594 O O . ILE A 1 75 ? 12.985 -3.620 -0.372 1.00 94.50 75 ILE A O 1
ATOM 598 N N . ASP A 1 76 ? 13.445 -3.657 -2.576 1.00 92.38 76 ASP A N 1
ATOM 599 C CA . ASP A 1 76 ? 12.882 -2.343 -2.868 1.00 92.38 76 ASP A CA 1
ATOM 600 C C . ASP A 1 76 ? 11.394 -2.459 -3.216 1.00 92.38 76 ASP A C 1
ATOM 602 O O . ASP A 1 76 ? 11.001 -2.909 -4.294 1.00 92.38 76 ASP A O 1
ATOM 606 N N . VAL A 1 77 ? 10.551 -2.059 -2.268 1.00 94.88 77 VAL A N 1
ATOM 607 C CA . VAL A 1 77 ? 9.095 -1.966 -2.439 1.00 94.88 77 VAL A CA 1
ATOM 608 C C . VAL A 1 77 ? 8.693 -0.581 -2.938 1.00 94.88 77 VAL A C 1
ATOM 610 O O . VAL A 1 77 ? 9.441 0.388 -2.801 1.00 94.88 77 VAL A O 1
ATOM 613 N N . TYR A 1 78 ? 7.491 -0.477 -3.498 1.00 95.38 78 TYR A N 1
ATOM 614 C CA . TYR A 1 78 ? 6.953 0.790 -3.971 1.00 95.38 78 TYR A CA 1
ATOM 615 C C . TYR A 1 78 ? 6.624 1.741 -2.800 1.00 95.38 78 TYR A C 1
ATOM 617 O O . TYR A 1 78 ? 6.019 1.286 -1.823 1.00 95.38 78 TYR A O 1
ATOM 625 N N . PRO A 1 79 ? 6.928 3.052 -2.887 1.00 95.56 79 PRO A N 1
ATOM 626 C CA . PRO A 1 79 ? 7.693 3.719 -3.948 1.00 95.56 79 PRO A CA 1
ATOM 627 C C . PRO A 1 79 ? 9.206 3.488 -3.795 1.00 95.56 79 PRO A C 1
ATOM 629 O O . PRO A 1 79 ? 9.759 3.690 -2.709 1.00 95.56 79 PRO A O 1
ATOM 632 N N . GLN A 1 80 ? 9.901 3.087 -4.866 1.00 94.50 80 GLN A N 1
ATOM 633 C CA . GLN A 1 80 ? 11.348 2.826 -4.846 1.00 94.50 80 GLN A CA 1
ATOM 634 C C . GLN A 1 80 ? 12.165 4.127 -4.884 1.00 94.50 80 GLN A C 1
ATOM 636 O O . GLN A 1 80 ? 11.784 5.106 -5.514 1.00 94.50 80 GLN A O 1
ATOM 641 N N . LYS A 1 81 ? 13.313 4.169 -4.190 1.00 93.31 81 LYS A N 1
ATOM 642 C CA . LYS A 1 81 ? 14.132 5.402 -4.067 1.00 93.31 81 LYS A CA 1
ATOM 643 C C . LYS A 1 81 ? 14.798 5.819 -5.372 1.00 93.31 81 LYS A C 1
ATOM 645 O O . LYS A 1 81 ? 15.124 6.986 -5.551 1.00 93.31 81 LYS A O 1
ATOM 650 N N . CYS A 1 82 ? 15.022 4.862 -6.264 1.00 91.75 82 CYS A N 1
ATOM 651 C CA . CYS A 1 82 ? 15.603 5.106 -7.577 1.00 91.75 82 CYS A CA 1
ATOM 652 C C . CYS A 1 82 ? 14.658 5.843 -8.537 1.00 91.75 82 CYS A C 1
ATOM 654 O O . CYS A 1 82 ? 15.145 6.353 -9.540 1.00 91.75 82 CYS A O 1
ATOM 656 N N . PHE A 1 83 ? 13.359 5.920 -8.226 1.00 92.75 83 PHE A N 1
ATOM 657 C CA . PHE A 1 83 ? 12.345 6.592 -9.046 1.00 92.75 83 PHE A CA 1
ATOM 658 C C . PHE A 1 83 ? 11.881 7.930 -8.458 1.00 92.75 83 PHE A C 1
ATOM 660 O O . PHE A 1 83 ? 10.885 8.476 -8.907 1.00 92.75 83 PHE A O 1
ATOM 667 N N . ASP A 1 84 ? 12.564 8.467 -7.440 1.00 93.12 84 ASP A N 1
ATOM 668 C CA . ASP A 1 84 ? 12.243 9.816 -6.973 1.00 93.12 84 ASP A CA 1
ATOM 669 C C . ASP A 1 84 ? 12.859 10.858 -7.934 1.00 93.12 84 ASP A C 1
ATOM 671 O O . ASP A 1 84 ? 14.081 11.067 -7.901 1.00 93.12 84 ASP A O 1
ATOM 675 N N . ASP A 1 85 ? 12.025 11.507 -8.754 1.00 90.19 85 ASP A N 1
ATOM 676 C CA . ASP A 1 85 ? 12.450 12.448 -9.804 1.00 90.19 85 ASP A CA 1
ATOM 677 C C . ASP A 1 85 ? 13.023 13.753 -9.229 1.00 90.19 85 ASP A C 1
ATOM 679 O O . ASP A 1 85 ? 14.093 14.214 -9.643 1.00 90.19 85 ASP A O 1
ATOM 683 N N . ASP A 1 86 ? 12.340 14.342 -8.240 1.00 93.81 86 ASP A N 1
ATOM 684 C CA . ASP A 1 86 ? 12.741 15.605 -7.619 1.00 93.81 86 ASP A CA 1
ATOM 685 C C . ASP A 1 86 ? 12.744 15.585 -6.074 1.00 93.81 86 ASP A C 1
ATOM 687 O O . ASP A 1 86 ? 12.494 14.576 -5.409 1.00 93.81 86 ASP A O 1
ATOM 691 N N . ILE A 1 87 ? 13.112 16.717 -5.459 1.00 94.56 87 ILE A N 1
ATOM 692 C CA . ILE A 1 87 ? 13.193 16.848 -3.994 1.00 94.56 87 ILE A CA 1
ATOM 693 C C . ILE A 1 87 ? 11.810 16.718 -3.335 1.00 94.56 87 ILE A C 1
ATOM 695 O O . ILE A 1 87 ? 11.716 16.172 -2.233 1.00 94.56 87 ILE A O 1
ATOM 699 N N . ASN A 1 88 ? 10.749 17.208 -3.976 1.00 93.81 88 ASN A N 1
ATOM 700 C CA . ASN A 1 88 ? 9.396 17.118 -3.435 1.00 93.81 88 ASN A CA 1
ATOM 701 C C . ASN A 1 88 ? 8.922 15.665 -3.425 1.00 93.81 88 ASN A C 1
ATOM 703 O O . ASN A 1 88 ? 8.411 15.212 -2.396 1.00 93.81 88 ASN A O 1
ATOM 707 N N . ASP A 1 89 ? 9.180 14.923 -4.502 1.00 93.00 89 ASP A N 1
ATOM 708 C CA . ASP A 1 89 ? 8.865 13.496 -4.598 1.00 93.00 89 ASP A CA 1
ATOM 709 C C . ASP A 1 89 ? 9.620 12.697 -3.543 1.00 93.00 89 ASP A C 1
ATOM 711 O O . ASP A 1 89 ? 9.020 11.912 -2.809 1.00 93.00 89 ASP A O 1
ATOM 715 N N . ARG A 1 90 ? 10.917 12.976 -3.350 1.00 94.62 90 ARG A N 1
ATOM 716 C CA . ARG A 1 90 ? 11.709 12.363 -2.268 1.00 94.62 90 ARG A CA 1
ATOM 717 C C . ARG A 1 90 ? 11.076 12.572 -0.896 1.00 94.62 90 ARG A C 1
ATOM 719 O O . ARG A 1 90 ? 11.001 11.633 -0.102 1.00 94.62 90 ARG A O 1
ATOM 726 N N . ILE A 1 91 ? 10.626 13.791 -0.596 1.00 95.25 91 ILE A N 1
ATOM 727 C CA . ILE A 1 91 ? 10.005 14.118 0.695 1.00 95.25 91 ILE A CA 1
ATOM 728 C C . ILE A 1 91 ? 8.648 13.416 0.839 1.00 95.25 91 ILE A C 1
ATOM 730 O O . ILE A 1 91 ? 8.348 12.878 1.909 1.00 95.25 91 ILE A O 1
ATOM 734 N N . LEU A 1 92 ? 7.825 13.411 -0.212 1.00 93.25 92 LEU A N 1
ATOM 735 C CA . LEU A 1 92 ? 6.512 12.767 -0.212 1.00 93.25 92 LEU A CA 1
ATOM 736 C C . LEU A 1 92 ? 6.639 11.245 -0.056 1.00 93.25 92 LEU A C 1
ATOM 738 O O . LEU A 1 92 ? 6.052 10.660 0.859 1.00 93.25 92 LEU A O 1
ATOM 742 N N . ASN A 1 93 ? 7.475 10.623 -0.883 1.00 95.38 93 ASN A N 1
ATOM 743 C CA . ASN A 1 93 ? 7.710 9.186 -0.895 1.00 95.38 93 ASN A CA 1
ATOM 744 C C . ASN A 1 93 ? 8.412 8.704 0.378 1.00 95.38 93 ASN A C 1
ATOM 746 O O . ASN A 1 93 ? 8.147 7.590 0.830 1.00 95.38 93 ASN A O 1
ATOM 750 N N . SER A 1 94 ? 9.257 9.523 1.021 1.00 95.44 94 SER A N 1
ATOM 751 C CA . SER A 1 94 ? 9.829 9.187 2.336 1.00 95.44 94 SER A CA 1
ATOM 752 C C . SER A 1 94 ? 8.739 8.972 3.388 1.00 95.44 94 SER A C 1
ATOM 754 O O . SER A 1 94 ? 8.752 7.957 4.083 1.00 95.44 94 SER A O 1
ATOM 756 N N . LYS A 1 95 ? 7.742 9.866 3.453 1.00 94.19 95 LYS A N 1
ATOM 757 C CA . LYS A 1 95 ? 6.626 9.751 4.412 1.00 94.19 95 LYS A CA 1
ATOM 758 C C . LYS A 1 95 ? 5.791 8.494 4.175 1.00 94.19 95 LYS A C 1
ATOM 760 O O . LYS A 1 95 ? 5.311 7.882 5.126 1.00 94.19 95 LYS A O 1
ATOM 765 N N . ILE A 1 96 ? 5.617 8.101 2.914 1.00 95.00 96 ILE A N 1
ATOM 766 C CA . ILE A 1 96 ? 4.917 6.864 2.549 1.00 95.00 96 ILE A CA 1
ATOM 767 C C . ILE A 1 96 ? 5.742 5.650 2.987 1.00 95.00 96 ILE A C 1
ATOM 769 O O . ILE A 1 96 ? 5.227 4.777 3.682 1.00 95.00 96 ILE A O 1
ATOM 773 N N . ARG A 1 97 ? 7.039 5.626 2.659 1.00 95.25 97 ARG A N 1
ATOM 774 C CA . ARG A 1 97 ? 7.963 4.540 3.023 1.00 95.25 97 ARG A CA 1
ATOM 775 C C . ARG A 1 97 ? 8.059 4.318 4.534 1.00 95.25 97 ARG A C 1
ATOM 777 O O . ARG A 1 97 ? 8.158 3.174 4.966 1.00 95.25 97 ARG A O 1
ATOM 784 N N . GLU A 1 98 ? 7.964 5.372 5.342 1.00 94.38 98 GLU A N 1
ATOM 785 C CA . GLU A 1 98 ? 7.925 5.275 6.810 1.00 94.38 98 GLU A CA 1
ATOM 786 C C . GLU A 1 98 ? 6.685 4.537 7.340 1.00 94.38 98 GLU A C 1
ATOM 788 O O . GLU A 1 98 ? 6.750 3.888 8.386 1.00 94.38 98 GLU A O 1
ATOM 793 N N . ARG A 1 99 ? 5.560 4.608 6.618 1.00 93.62 99 ARG A N 1
ATOM 794 C CA . ARG A 1 99 ? 4.302 3.939 6.984 1.00 93.62 99 ARG A CA 1
ATOM 795 C C . ARG A 1 99 ? 4.198 2.510 6.463 1.00 93.62 99 ARG A C 1
ATOM 797 O O . ARG A 1 99 ? 3.372 1.756 6.964 1.00 93.62 99 ARG A O 1
ATOM 804 N N . ILE A 1 100 ? 5.023 2.132 5.492 1.00 94.00 100 ILE A N 1
ATOM 805 C CA . ILE A 1 100 ? 4.999 0.805 4.877 1.00 94.00 100 ILE A CA 1
ATOM 806 C C . ILE A 1 100 ? 5.685 -0.226 5.792 1.00 94.00 100 ILE A C 1
ATOM 808 O O . ILE A 1 100 ? 6.790 0.035 6.268 1.00 94.00 100 ILE A O 1
ATOM 812 N N . PRO A 1 101 ? 5.097 -1.418 6.004 1.00 95.00 101 PRO A N 1
ATOM 813 C CA . PRO A 1 101 ? 3.804 -1.878 5.481 1.00 95.00 101 PRO A CA 1
ATOM 814 C C . PRO A 1 101 ? 2.579 -1.236 6.155 1.00 95.00 101 PRO A C 1
ATOM 816 O O . PRO A 1 101 ? 2.561 -1.030 7.372 1.00 95.00 101 PRO A O 1
ATOM 819 N N . PHE A 1 102 ? 1.526 -0.995 5.361 1.00 96.00 102 PHE A N 1
ATOM 820 C CA . PHE A 1 102 ? 0.255 -0.466 5.872 1.00 96.00 102 PHE A CA 1
ATOM 821 C C . PHE A 1 102 ? -0.505 -1.528 6.656 1.00 96.00 102 PHE A C 1
ATOM 823 O O . PHE A 1 102 ? -0.721 -2.638 6.169 1.00 96.00 102 PHE A O 1
ATOM 830 N N . ALA A 1 103 ? -0.967 -1.174 7.845 1.00 95.12 103 ALA A N 1
ATOM 831 C CA . ALA A 1 103 ? -1.747 -2.052 8.695 1.00 95.12 103 ALA A CA 1
ATOM 832 C C . ALA A 1 103 ? -3.243 -1.884 8.419 1.00 95.12 103 ALA A C 1
ATOM 834 O O . ALA A 1 103 ? -3.880 -0.925 8.866 1.00 95.12 103 ALA A O 1
ATOM 835 N N . VAL A 1 104 ? -3.802 -2.824 7.658 1.00 95.19 104 VAL A N 1
ATOM 836 C CA . VAL A 1 104 ? -5.147 -2.703 7.093 1.00 95.19 104 VAL A CA 1
ATOM 837 C C . VAL A 1 104 ? -6.115 -3.721 7.675 1.00 95.19 104 VAL A C 1
ATOM 839 O O . VAL A 1 104 ? -5.768 -4.860 8.005 1.00 95.19 104 VAL A O 1
ATOM 842 N N . VAL A 1 105 ? -7.372 -3.300 7.765 1.00 94.06 105 VAL A N 1
ATOM 843 C CA . VAL A 1 105 ? -8.502 -4.149 8.133 1.00 94.06 105 VAL A CA 1
ATOM 844 C C . VAL A 1 105 ? -9.455 -4.164 6.950 1.00 94.06 105 VAL A C 1
ATOM 846 O O . VAL A 1 105 ? -9.853 -3.116 6.454 1.00 94.06 105 VAL A O 1
ATOM 849 N N . GLY A 1 106 ? -9.793 -5.358 6.472 1.00 91.88 106 GLY A N 1
ATOM 850 C CA . GLY A 1 106 ? -10.806 -5.527 5.437 1.00 91.88 106 GLY A CA 1
ATOM 851 C C . GLY A 1 106 ? -12.197 -5.631 6.053 1.00 91.88 106 GLY A C 1
ATOM 852 O O . GLY A 1 106 ? -12.375 -6.288 7.083 1.00 91.88 106 GLY A O 1
ATOM 853 N N . ALA A 1 107 ? -13.183 -5.032 5.393 1.00 91.88 107 ALA A N 1
ATOM 854 C CA . ALA A 1 107 ? -14.592 -5.211 5.703 1.00 91.88 107 ALA A CA 1
ATOM 855 C C . ALA A 1 107 ? -15.407 -5.319 4.413 1.00 91.88 107 ALA A C 1
ATOM 857 O O . ALA A 1 107 ? -15.112 -4.658 3.422 1.00 91.88 107 ALA A O 1
ATOM 858 N N . ASP A 1 108 ? -16.428 -6.165 4.453 1.00 88.25 108 ASP A N 1
ATOM 859 C CA . ASP A 1 108 ? -17.389 -6.433 3.381 1.00 88.25 108 ASP A CA 1
ATOM 860 C C . ASP A 1 108 ? -18.808 -5.964 3.745 1.00 88.25 108 ASP A C 1
ATOM 862 O O . ASP A 1 108 ? -19.741 -6.127 2.962 1.00 88.25 108 ASP A O 1
ATOM 866 N N . ARG A 1 109 ? -18.989 -5.404 4.949 1.00 91.94 109 ARG A N 1
ATOM 867 C CA . ARG A 1 109 ? -20.289 -5.005 5.494 1.00 91.94 109 ARG A CA 1
ATOM 868 C C . ARG A 1 109 ? -20.278 -3.564 5.965 1.00 91.94 109 ARG A C 1
ATOM 870 O O . ARG A 1 109 ? -19.300 -3.074 6.529 1.00 91.94 109 ARG A O 1
ATOM 877 N N . GLU A 1 110 ? -21.416 -2.916 5.776 1.00 94.69 110 GLU A N 1
ATOM 878 C CA . GLU A 1 110 ? -21.691 -1.597 6.324 1.00 94.69 110 GLU A CA 1
ATOM 879 C C . GLU A 1 110 ? -22.422 -1.708 7.661 1.00 94.69 110 GLU A C 1
ATOM 881 O O . GLU A 1 110 ? -23.217 -2.623 7.908 1.00 94.69 110 GLU A O 1
ATOM 886 N N . HIS A 1 111 ? -22.154 -0.747 8.535 1.00 93.94 111 HIS A N 1
ATOM 887 C CA . HIS A 1 111 ? -22.774 -0.636 9.840 1.00 93.94 111 HIS A CA 1
ATOM 888 C C . HIS A 1 111 ? -23.162 0.810 10.131 1.00 93.94 111 HIS A C 1
ATOM 890 O O . HIS A 1 111 ? -22.487 1.742 9.708 1.00 93.94 111 HIS A O 1
ATOM 896 N N . LEU A 1 112 ? -24.242 0.999 10.888 1.00 93.88 112 LEU A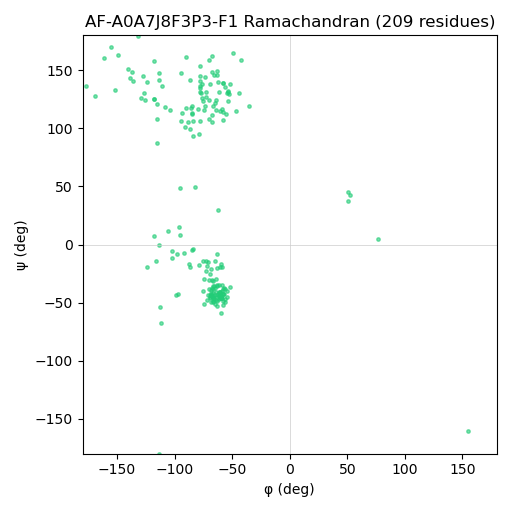 N 1
ATOM 897 C CA . LEU A 1 112 ? -24.671 2.321 11.326 1.00 93.88 112 LEU A CA 1
ATOM 898 C C . LEU A 1 112 ? -23.919 2.707 12.609 1.00 93.88 112 LEU A C 1
ATOM 900 O O . LEU A 1 112 ? -24.145 2.109 13.660 1.00 93.88 112 LEU A O 1
ATOM 904 N N . VAL A 1 113 ? -23.044 3.708 12.525 1.00 91.81 113 VAL A N 1
ATOM 905 C CA . VAL A 1 113 ? -22.290 4.265 13.658 1.00 91.81 113 VAL A CA 1
ATOM 906 C C . VAL A 1 113 ? -22.544 5.769 13.699 1.00 91.81 113 VAL A C 1
ATOM 908 O O . VAL A 1 113 ? -22.356 6.460 12.701 1.00 91.81 113 VAL A O 1
ATOM 911 N N . ASN A 1 114 ? -23.028 6.289 14.831 1.00 89.50 114 ASN A N 1
ATOM 912 C CA . ASN A 1 114 ? -23.354 7.715 15.003 1.00 89.50 114 ASN A CA 1
ATOM 913 C C . ASN A 1 114 ? -24.261 8.288 13.889 1.00 89.50 114 ASN A C 1
ATOM 915 O O . ASN A 1 114 ? -24.075 9.416 13.436 1.00 89.50 114 ASN A O 1
ATOM 919 N N . GLY A 1 115 ? -25.221 7.488 13.409 1.00 90.12 115 GLY A N 1
ATOM 920 C CA . GLY A 1 115 ? -26.151 7.876 12.342 1.00 90.12 115 GLY A CA 1
ATOM 921 C C . GLY A 1 115 ? -25.570 7.857 10.922 1.00 90.12 115 GLY A C 1
ATOM 922 O O . GLY A 1 115 ? -26.270 8.239 9.989 1.00 90.12 115 GLY A O 1
ATOM 923 N N . LYS A 1 116 ? -24.323 7.404 10.731 1.00 93.00 116 LYS A N 1
ATOM 924 C CA . LYS A 1 116 ? -23.682 7.252 9.416 1.00 93.00 116 LYS A CA 1
ATOM 925 C C . LYS A 1 116 ? -23.479 5.778 9.079 1.00 93.00 116 LYS A C 1
ATOM 927 O O . LYS A 1 116 ? -23.041 5.007 9.931 1.00 93.00 116 LYS A O 1
ATOM 932 N N . CYS A 1 117 ? -23.784 5.392 7.841 1.00 93.75 117 CYS A N 1
ATOM 933 C CA . CYS A 1 117 ? -23.403 4.083 7.313 1.00 93.75 117 CYS A CA 1
ATOM 934 C C . CYS A 1 117 ? -21.906 4.101 7.006 1.00 93.75 117 CYS A C 1
ATOM 936 O O . CYS A 1 117 ? -21.452 4.882 6.171 1.00 93.75 117 CYS A O 1
ATOM 938 N N . VAL A 1 118 ? -21.146 3.276 7.718 1.00 94.06 118 VAL A N 1
ATOM 939 C CA . VAL A 1 118 ? -19.693 3.165 7.587 1.00 94.06 118 VAL A CA 1
ATOM 940 C C . VAL A 1 118 ? -19.309 1.723 7.291 1.00 94.06 118 VAL A C 1
ATOM 942 O O . VAL A 1 118 ? -19.873 0.788 7.864 1.00 94.06 118 VAL A O 1
ATOM 945 N N . LEU A 1 119 ? -18.334 1.531 6.403 1.00 95.12 119 LEU A N 1
ATOM 946 C CA . LEU A 1 119 ? -17.766 0.214 6.139 1.00 95.12 119 LEU A CA 1
ATOM 947 C C . LEU A 1 119 ? -16.954 -0.229 7.361 1.00 95.12 119 LEU A C 1
ATOM 949 O O . LEU A 1 119 ? -16.052 0.483 7.814 1.00 95.12 119 LEU A O 1
ATOM 953 N N . GLY A 1 120 ? -17.270 -1.396 7.917 1.00 94.00 120 GLY A N 1
ATOM 954 C CA . GLY A 1 120 ? -16.643 -1.819 9.159 1.00 94.00 120 GLY A CA 1
ATOM 955 C C . GLY A 1 120 ? -16.745 -3.305 9.446 1.00 94.00 120 GLY A C 1
ATOM 956 O O . GLY A 1 120 ? -17.588 -4.024 8.918 1.00 94.00 120 GLY A O 1
ATOM 957 N N . ARG A 1 121 ? -15.863 -3.773 10.324 1.00 93.62 121 ARG A N 1
ATOM 958 C CA . ARG A 1 121 ? -15.833 -5.158 10.791 1.00 93.62 121 ARG A CA 1
ATOM 959 C C . ARG A 1 121 ? -16.407 -5.224 12.200 1.00 93.62 121 ARG A C 1
ATOM 961 O O . ARG A 1 121 ? -15.840 -4.662 13.138 1.00 93.62 121 ARG A O 1
ATOM 968 N N . LYS A 1 122 ? -17.534 -5.920 12.365 1.00 91.56 122 LYS A N 1
ATOM 969 C CA . LYS A 1 122 ? -18.135 -6.157 13.684 1.00 91.56 122 LYS A CA 1
ATOM 970 C C . LYS A 1 122 ? -17.352 -7.224 14.452 1.00 91.56 122 LYS A C 1
ATOM 972 O O . LYS A 1 122 ? -17.215 -8.357 13.994 1.00 91.56 122 LYS A O 1
ATOM 977 N N . THR A 1 123 ? -16.883 -6.869 15.641 1.00 90.00 123 THR A N 1
ATOM 978 C CA . THR A 1 123 ? -16.228 -7.769 16.598 1.00 90.00 123 THR A CA 1
ATOM 979 C C . THR A 1 123 ? -17.092 -7.926 17.855 1.00 90.00 123 THR A C 1
ATOM 981 O O . THR A 1 123 ? -18.173 -7.343 17.960 1.00 90.00 123 THR A O 1
ATOM 984 N N . LYS A 1 124 ? -16.628 -8.721 18.830 1.00 89.19 124 LYS A N 1
ATOM 985 C CA . LYS A 1 124 ? -17.282 -8.827 20.148 1.00 89.19 124 LYS A CA 1
ATOM 986 C C . LYS A 1 124 ? -17.170 -7.537 20.973 1.00 89.19 124 LYS A C 1
ATOM 988 O O . LYS A 1 124 ? -17.971 -7.337 21.876 1.00 89.19 124 LYS A O 1
ATOM 993 N N . TRP A 1 125 ? -16.191 -6.689 20.657 1.00 88.44 125 TRP A N 1
ATOM 994 C CA . TRP A 1 125 ? -15.837 -5.495 21.429 1.00 88.44 125 TRP A CA 1
ATOM 995 C C . TRP A 1 125 ? -16.356 -4.196 20.808 1.00 88.44 125 TRP A C 1
ATOM 997 O O . TRP A 1 125 ? -16.321 -3.154 21.452 1.00 88.44 125 TRP A O 1
ATOM 1007 N N . GLY A 1 126 ? -16.835 -4.240 19.564 1.00 90.94 126 GLY A N 1
ATOM 1008 C CA . GLY A 1 126 ? -17.315 -3.059 18.858 1.00 90.94 126 GLY A CA 1
ATOM 1009 C C . GLY A 1 126 ? -17.236 -3.213 17.346 1.00 90.94 126 GLY A C 1
ATOM 1010 O O . GLY A 1 126 ? -17.164 -4.324 16.817 1.00 90.94 126 GLY A O 1
ATOM 1011 N N . ILE A 1 127 ? -17.258 -2.084 16.646 1.00 93.19 127 ILE A N 1
ATOM 1012 C CA . ILE A 1 127 ? -17.183 -2.025 15.187 1.00 93.19 127 ILE A CA 1
ATOM 1013 C C . ILE A 1 127 ? -15.885 -1.327 14.813 1.00 93.19 127 ILE A C 1
ATOM 1015 O O . ILE A 1 127 ? -15.659 -0.179 15.184 1.00 93.19 127 ILE A O 1
ATOM 1019 N N . VAL A 1 128 ? -15.036 -2.030 14.070 1.00 93.75 128 VAL A N 1
ATOM 1020 C CA . VAL A 1 128 ? -13.803 -1.468 13.524 1.00 93.75 128 VAL A CA 1
ATOM 1021 C C . VAL A 1 128 ? -14.146 -0.805 12.197 1.00 93.75 128 VAL A C 1
ATOM 1023 O O . VAL A 1 128 ? -14.324 -1.482 11.187 1.00 93.75 128 VAL A O 1
ATOM 1026 N N . GLU A 1 129 ? -14.298 0.515 12.215 1.00 94.94 129 GLU A N 1
ATOM 1027 C CA . GLU A 1 129 ? -14.498 1.329 11.009 1.00 94.94 129 GLU A CA 1
ATOM 1028 C C . GLU A 1 129 ? -13.239 1.317 10.133 1.00 94.94 129 GLU A C 1
ATOM 1030 O O . GLU A 1 129 ? -12.176 1.759 10.568 1.00 94.94 129 GLU A O 1
ATOM 1035 N N . VAL A 1 130 ? -13.355 0.833 8.897 1.00 94.75 130 VAL A N 1
ATOM 1036 C CA . VAL A 1 130 ? -12.210 0.660 7.987 1.00 94.75 130 VAL A CA 1
ATOM 1037 C C . VAL A 1 130 ? -11.722 1.994 7.418 1.00 94.75 130 VAL A C 1
ATOM 1039 O O . VAL A 1 130 ? -10.534 2.169 7.170 1.00 94.75 130 VAL A O 1
ATOM 1042 N N . GLU A 1 131 ? -12.607 2.977 7.261 1.00 93.38 131 GLU A N 1
ATOM 1043 C CA . GLU A 1 131 ? -12.219 4.307 6.771 1.00 93.38 131 GLU A CA 1
ATOM 1044 C C . GLU A 1 131 ? -11.687 5.247 7.866 1.00 93.38 131 GLU A C 1
ATOM 1046 O O . GLU A 1 131 ? -11.248 6.359 7.572 1.00 93.38 131 GLU A O 1
ATOM 1051 N N . ASN A 1 132 ? -11.698 4.817 9.129 1.00 93.75 132 ASN A N 1
ATOM 1052 C CA . ASN A 1 132 ? -11.232 5.630 10.243 1.00 93.75 132 ASN A CA 1
ATOM 1053 C C . ASN A 1 132 ? -9.730 5.405 10.492 1.00 93.75 132 ASN A C 1
ATOM 1055 O O . ASN A 1 132 ? -9.308 4.311 10.871 1.00 93.75 132 ASN A O 1
ATOM 1059 N N . MET A 1 133 ? -8.924 6.464 10.344 1.00 93.69 133 MET A N 1
ATOM 1060 C CA . MET A 1 133 ? -7.469 6.423 10.562 1.00 93.69 133 MET A CA 1
ATOM 1061 C C . MET A 1 133 ? -7.065 6.081 12.004 1.00 93.69 133 MET A C 1
ATOM 1063 O O . MET A 1 133 ? -5.935 5.653 12.234 1.00 93.69 133 MET A O 1
ATOM 1067 N N . ALA A 1 134 ? -7.967 6.252 12.976 1.00 92.38 134 ALA A N 1
ATOM 1068 C CA . ALA A 1 134 ? -7.733 5.823 14.353 1.00 92.38 134 ALA A CA 1
ATOM 1069 C C . ALA A 1 134 ? -7.803 4.294 14.512 1.00 92.38 134 ALA A C 1
ATOM 1071 O O . ALA A 1 134 ? -7.230 3.752 15.453 1.00 92.38 134 ALA A O 1
ATOM 1072 N N . HIS A 1 135 ? -8.491 3.596 13.603 1.00 92.38 135 HIS A N 1
ATOM 1073 C CA . HIS A 1 135 ? -8.688 2.148 13.663 1.00 92.38 135 HIS A CA 1
ATOM 1074 C C . HIS A 1 135 ? -7.716 1.384 12.764 1.00 92.38 135 HIS A C 1
ATOM 1076 O O . HIS A 1 135 ? -7.164 0.366 13.179 1.00 92.38 135 HIS A O 1
ATOM 1082 N N . CYS A 1 136 ? -7.493 1.850 11.533 1.00 94.56 136 CYS A N 1
ATOM 1083 C CA . CYS A 1 136 ? -6.544 1.216 10.621 1.00 94.56 136 CYS A CA 1
ATOM 1084 C C . CYS A 1 136 ? -6.009 2.187 9.563 1.00 94.56 136 CYS A C 1
ATOM 1086 O O . CYS A 1 136 ? -6.493 3.303 9.395 1.00 94.56 136 CYS A O 1
ATOM 1088 N N . GLU A 1 137 ? -4.996 1.745 8.824 1.00 96.31 137 GLU A N 1
ATOM 1089 C CA . GLU A 1 137 ? -4.301 2.548 7.813 1.00 96.31 137 GLU A CA 1
ATOM 1090 C C . GLU A 1 137 ? -4.840 2.314 6.397 1.00 96.31 137 GLU A C 1
ATOM 1092 O O . GLU A 1 137 ? -4.221 2.718 5.414 1.00 96.31 137 GLU A O 1
ATOM 1097 N N . PHE A 1 138 ? -6.016 1.694 6.269 1.00 96.00 138 PHE A N 1
ATOM 1098 C CA . PHE A 1 138 ? -6.672 1.520 4.975 1.00 96.00 138 PHE A CA 1
ATOM 1099 C C . PHE A 1 138 ? -6.872 2.839 4.204 1.00 96.00 138 PHE A C 1
ATOM 1101 O O . PHE A 1 138 ? -6.618 2.833 2.998 1.00 96.00 138 PHE A O 1
ATOM 1108 N N . PRO A 1 139 ? -7.236 3.981 4.833 1.00 95.75 139 PRO A N 1
ATOM 1109 C CA . PRO A 1 139 ? -7.339 5.249 4.112 1.00 95.75 139 PRO A CA 1
ATOM 1110 C C . PRO A 1 139 ? -6.034 5.647 3.417 1.00 95.75 139 PRO A C 1
ATOM 1112 O O . PRO A 1 139 ? -6.076 6.126 2.288 1.00 95.75 139 PRO A O 1
ATOM 1115 N N . LEU A 1 140 ? -4.882 5.382 4.048 1.00 95.81 140 LEU A N 1
ATOM 1116 C CA . LEU A 1 140 ? -3.566 5.669 3.472 1.00 95.81 140 LEU A CA 1
ATOM 1117 C C . LEU A 1 140 ? -3.292 4.788 2.253 1.00 95.81 140 LEU A C 1
ATOM 1119 O O . LEU A 1 140 ? -2.867 5.292 1.218 1.00 95.81 140 LEU A O 1
ATOM 1123 N N . LEU A 1 141 ? -3.585 3.488 2.357 1.00 95.38 141 LEU A N 1
ATOM 1124 C CA . LEU A 1 141 ? -3.439 2.560 1.238 1.00 95.38 141 LEU A CA 1
ATOM 1125 C C . LEU A 1 141 ? -4.348 2.954 0.066 1.00 95.38 141 LEU A C 1
ATOM 1127 O O . LEU A 1 141 ? -3.894 3.018 -1.071 1.00 95.38 141 LEU A O 1
ATOM 1131 N N . ARG A 1 142 ? -5.625 3.249 0.328 1.00 94.62 142 ARG A N 1
ATOM 1132 C CA . ARG A 1 142 ? -6.571 3.698 -0.701 1.00 94.62 142 ARG A CA 1
ATOM 1133 C C . ARG A 1 142 ? -6.058 4.962 -1.387 1.00 94.62 142 ARG A C 1
ATOM 1135 O O . ARG A 1 142 ? -5.984 5.013 -2.612 1.00 94.62 142 ARG A O 1
ATOM 1142 N N . ASP A 1 143 ? -5.700 5.976 -0.608 1.00 94.69 143 ASP A N 1
ATOM 1143 C CA . ASP A 1 143 ? -5.294 7.270 -1.147 1.00 94.69 143 ASP A CA 1
ATOM 1144 C C . ASP A 1 143 ? -3.973 7.170 -1.930 1.00 94.69 143 ASP A C 1
ATOM 1146 O O . ASP A 1 143 ? -3.816 7.858 -2.942 1.00 94.69 143 ASP A O 1
ATOM 1150 N N . LEU A 1 144 ? -3.067 6.263 -1.545 1.00 94.06 144 LEU A N 1
ATOM 1151 C CA . LEU A 1 144 ? -1.898 5.897 -2.346 1.00 94.06 144 LEU A CA 1
ATOM 1152 C C . LEU A 1 144 ? -2.329 5.330 -3.709 1.00 94.06 144 LEU A C 1
ATOM 1154 O O . LEU A 1 144 ? -2.004 5.901 -4.747 1.00 94.06 144 LEU A O 1
ATOM 1158 N N . LEU A 1 145 ? -3.109 4.245 -3.703 1.00 92.25 145 LEU A N 1
ATOM 1159 C CA . LEU A 1 145 ? -3.395 3.450 -4.900 1.00 92.25 145 LEU A CA 1
ATOM 1160 C C . LEU A 1 145 ? -4.296 4.155 -5.919 1.00 92.25 145 LEU A C 1
ATOM 1162 O O . LEU A 1 145 ? -4.100 3.969 -7.115 1.00 92.25 145 LEU A O 1
ATOM 1166 N N . ILE A 1 146 ? -5.307 4.909 -5.471 1.00 91.81 146 ILE A N 1
ATOM 1167 C CA . ILE A 1 146 ? -6.355 5.429 -6.370 1.00 91.81 146 ILE A CA 1
ATOM 1168 C C . ILE A 1 146 ? -6.401 6.952 -6.488 1.00 91.81 146 ILE A C 1
ATOM 1170 O O . ILE A 1 146 ? -7.067 7.450 -7.392 1.00 91.81 146 ILE A O 1
ATOM 1174 N N . ARG A 1 147 ? -5.736 7.703 -5.598 1.00 91.00 147 ARG A N 1
ATOM 1175 C CA . ARG A 1 147 ? -5.792 9.178 -5.613 1.00 91.00 147 ARG A CA 1
ATOM 1176 C C . ARG A 1 147 ? -4.464 9.821 -5.974 1.00 91.00 147 ARG A C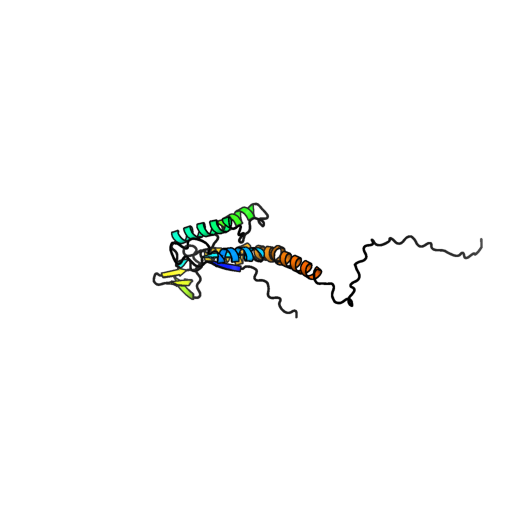 1
ATOM 1178 O O . ARG A 1 147 ? -4.431 10.655 -6.867 1.00 91.00 147 ARG A O 1
ATOM 1185 N N . SER A 1 148 ? -3.398 9.463 -5.268 1.00 91.69 148 SER A N 1
ATOM 1186 C CA . SER A 1 148 ? -2.134 10.202 -5.336 1.00 91.69 148 SER A CA 1
ATOM 1187 C C . SER A 1 148 ? -1.121 9.588 -6.301 1.00 91.69 148 SER A C 1
ATOM 1189 O O . SER A 1 148 ? -0.520 10.324 -7.070 1.00 91.69 148 SER A O 1
ATOM 1191 N N . HIS A 1 149 ? -0.967 8.261 -6.313 1.00 93.19 149 HIS A N 1
ATOM 1192 C CA . HIS A 1 149 ? 0.160 7.603 -6.989 1.00 93.19 149 HIS A CA 1
ATOM 1193 C C . HIS A 1 149 ? -0.251 6.662 -8.131 1.00 93.19 149 HIS A C 1
ATOM 1195 O O . HIS A 1 149 ? 0.582 5.965 -8.703 1.00 93.19 149 HIS A O 1
ATOM 1201 N N . LEU A 1 150 ? -1.536 6.640 -8.506 1.00 91.88 150 LEU A N 1
ATOM 1202 C CA . LEU A 1 150 ? -2.038 5.752 -9.562 1.00 91.88 150 LEU A CA 1
ATOM 1203 C C . LEU A 1 150 ? -1.299 5.943 -10.894 1.00 91.88 150 LEU A C 1
ATOM 1205 O O . LEU A 1 150 ? -1.080 4.976 -11.620 1.00 91.88 150 LEU A O 1
ATOM 1209 N N . GLN A 1 151 ? -0.966 7.190 -11.230 1.00 91.69 151 GLN A N 1
ATOM 1210 C CA . GLN A 1 151 ? -0.278 7.502 -12.477 1.00 91.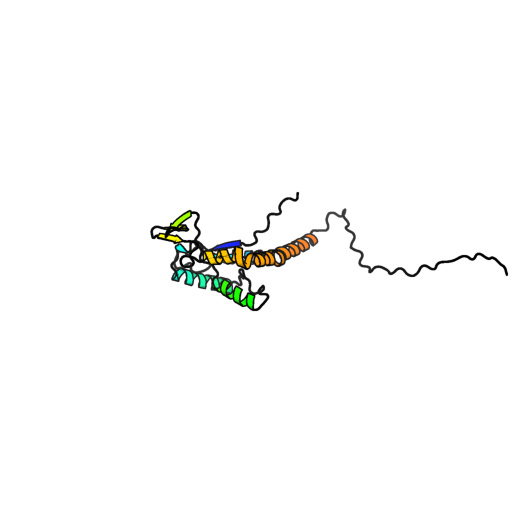69 151 GLN A CA 1
ATOM 1211 C C . GLN A 1 151 ? 1.186 7.047 -12.435 1.00 91.69 151 GLN A C 1
ATOM 1213 O O . GLN A 1 151 ? 1.597 6.304 -13.316 1.00 91.69 151 GLN A O 1
ATOM 1218 N N . ASP A 1 152 ? 1.913 7.359 -11.365 1.00 92.69 152 ASP A N 1
ATOM 1219 C CA . ASP A 1 152 ? 3.296 6.906 -11.168 1.00 92.69 152 ASP A CA 1
ATOM 1220 C C . ASP A 1 152 ? 3.420 5.369 -11.197 1.00 92.69 152 ASP A C 1
ATOM 1222 O O . ASP A 1 152 ? 4.248 4.793 -11.901 1.00 92.69 152 ASP A O 1
ATOM 1226 N N . LEU A 1 153 ? 2.486 4.667 -10.548 1.00 93.38 153 LEU A N 1
ATOM 1227 C CA . LEU A 1 153 ? 2.395 3.206 -10.619 1.00 93.38 153 LEU A CA 1
ATOM 1228 C C . LEU A 1 153 ? 2.231 2.692 -12.058 1.00 93.38 153 LEU A C 1
ATOM 1230 O O . LEU A 1 153 ? 2.811 1.661 -12.413 1.00 93.38 153 LEU A O 1
ATOM 1234 N N . LYS A 1 154 ? 1.465 3.390 -12.905 1.00 91.38 154 LYS A N 1
ATOM 1235 C CA . LYS A 1 154 ? 1.345 3.045 -14.330 1.00 91.38 154 LYS A CA 1
ATOM 1236 C C . LYS A 1 154 ? 2.640 3.311 -15.075 1.00 91.38 154 LYS A C 1
ATOM 1238 O O . LYS A 1 154 ? 3.051 2.457 -15.858 1.00 91.38 154 LYS A O 1
ATOM 1243 N N . ASP A 1 155 ? 3.267 4.448 -14.816 1.00 92.88 155 ASP A N 1
ATOM 1244 C CA . ASP A 1 155 ? 4.464 4.883 -15.523 1.00 92.88 155 ASP A CA 1
ATOM 1245 C C . ASP A 1 155 ? 5.644 3.956 -15.221 1.00 92.88 155 ASP A C 1
ATOM 1247 O O . ASP A 1 155 ? 6.286 3.476 -16.154 1.00 92.88 155 ASP A O 1
ATOM 1251 N N . ILE A 1 156 ? 5.854 3.565 -13.961 1.00 92.69 156 ILE A N 1
ATOM 1252 C CA . ILE A 1 156 ? 6.860 2.555 -13.593 1.00 92.69 156 ILE A CA 1
ATOM 1253 C C . ILE A 1 156 ? 6.521 1.194 -14.214 1.00 92.69 156 ILE A C 1
ATOM 1255 O O . ILE A 1 156 ? 7.396 0.522 -14.763 1.00 92.69 156 ILE A O 1
ATOM 1259 N N . THR A 1 157 ? 5.250 0.775 -14.183 1.00 91.75 157 THR A N 1
ATOM 1260 C CA . THR A 1 157 ? 4.850 -0.504 -14.800 1.00 91.75 157 THR A CA 1
ATOM 1261 C C . THR A 1 157 ? 5.166 -0.533 -16.290 1.00 91.75 157 THR A C 1
ATOM 1263 O O . THR A 1 157 ? 5.711 -1.517 -16.787 1.00 91.75 157 THR A O 1
ATOM 1266 N N . HIS A 1 158 ? 4.834 0.538 -17.001 1.00 90.69 158 HIS A N 1
ATOM 1267 C CA . HIS A 1 158 ? 5.016 0.617 -18.440 1.00 90.69 158 HIS A CA 1
ATOM 1268 C C . HIS A 1 158 ? 6.490 0.800 -18.817 1.00 90.69 158 HIS A C 1
ATOM 1270 O O . HIS A 1 158 ? 7.012 0.043 -19.628 1.00 90.69 158 HIS A O 1
ATOM 1276 N N . ASN A 1 159 ? 7.171 1.772 -18.213 1.00 92.88 159 ASN A N 1
ATOM 1277 C CA . ASN A 1 159 ? 8.497 2.213 -18.647 1.00 92.88 159 ASN A CA 1
ATOM 1278 C C . ASN A 1 159 ? 9.642 1.393 -18.046 1.00 92.88 159 ASN A C 1
ATOM 1280 O O . ASN A 1 159 ? 10.744 1.419 -18.586 1.00 92.88 159 ASN A O 1
ATOM 1284 N N . VAL A 1 160 ? 9.401 0.680 -16.942 1.00 92.56 160 VAL A N 1
ATOM 1285 C CA . VAL A 1 160 ? 10.418 -0.146 -16.281 1.00 92.56 160 VAL A CA 1
ATOM 1286 C C . VAL A 1 160 ? 10.073 -1.618 -16.428 1.00 92.56 160 VAL A C 1
ATOM 1288 O O . VAL A 1 160 ? 10.768 -2.348 -17.128 1.00 92.56 160 VAL A O 1
ATOM 1291 N N . HIS A 1 161 ? 8.992 -2.070 -15.795 1.00 91.19 161 HIS A N 1
ATOM 1292 C CA . HIS A 1 161 ? 8.703 -3.503 -15.687 1.00 91.19 161 HIS A CA 1
ATOM 1293 C C . HIS A 1 161 ? 8.391 -4.138 -17.046 1.00 91.19 161 HIS A C 1
ATOM 1295 O O . HIS A 1 161 ? 8.978 -5.160 -17.413 1.00 91.19 161 HIS A O 1
ATOM 1301 N N . TYR A 1 162 ? 7.506 -3.512 -17.823 1.00 90.50 162 TYR A N 1
ATOM 1302 C CA . TYR A 1 162 ? 7.158 -3.991 -19.157 1.00 90.50 162 TYR A CA 1
ATOM 1303 C C . TYR A 1 162 ? 8.317 -3.840 -20.147 1.00 90.50 162 TYR A C 1
ATOM 1305 O O . TYR A 1 162 ? 8.584 -4.773 -20.901 1.00 90.50 162 TYR A O 1
ATOM 1313 N N . GLU A 1 163 ? 9.044 -2.721 -20.129 1.00 91.44 163 GLU A N 1
ATOM 1314 C CA . GLU A 1 163 ? 10.196 -2.529 -21.018 1.00 91.44 163 GLU A CA 1
ATOM 1315 C C . GLU A 1 163 ? 11.331 -3.521 -20.731 1.00 91.44 163 GLU A C 1
ATOM 1317 O O . GLU A 1 163 ? 11.873 -4.107 -21.670 1.00 91.44 163 GLU A O 1
ATOM 1322 N N . ASN A 1 164 ? 11.629 -3.808 -19.459 1.00 91.44 164 ASN A N 1
ATOM 1323 C CA . ASN A 1 164 ? 12.583 -4.854 -19.077 1.00 91.44 164 ASN A CA 1
ATOM 1324 C C . ASN A 1 164 ? 12.161 -6.215 -19.642 1.00 91.44 164 ASN A C 1
ATOM 1326 O O . ASN A 1 164 ? 12.954 -6.901 -20.290 1.00 91.44 164 ASN A O 1
ATOM 1330 N N . TYR A 1 165 ? 10.889 -6.581 -19.462 1.00 89.38 165 TYR A N 1
ATOM 1331 C CA . TYR A 1 165 ? 10.338 -7.805 -20.036 1.00 89.38 165 TYR A CA 1
ATOM 1332 C C . TYR A 1 165 ? 10.442 -7.820 -21.570 1.00 89.38 165 TYR A C 1
ATOM 1334 O O . TYR A 1 165 ? 10.870 -8.819 -22.154 1.00 89.38 165 TYR A O 1
ATOM 1342 N N . ARG A 1 166 ? 10.093 -6.712 -22.236 1.00 90.75 166 ARG A N 1
ATOM 1343 C CA . ARG A 1 166 ? 10.127 -6.571 -23.697 1.00 90.75 166 ARG A CA 1
ATOM 1344 C C . ARG A 1 166 ? 11.538 -6.781 -24.242 1.00 90.75 166 ARG A C 1
ATOM 1346 O O . ARG A 1 166 ? 11.703 -7.527 -25.206 1.00 90.75 166 ARG A O 1
ATOM 1353 N N . VAL A 1 167 ? 12.546 -6.172 -23.617 1.00 92.00 167 VAL A N 1
ATOM 1354 C CA . VAL A 1 167 ? 13.959 -6.337 -23.991 1.00 92.00 167 VAL A CA 1
ATOM 1355 C C . VAL A 1 167 ? 14.411 -7.786 -23.808 1.00 92.00 167 VAL A C 1
ATOM 1357 O O . VAL A 1 167 ? 14.968 -8.365 -24.741 1.00 92.00 167 VAL A O 1
ATOM 1360 N N . CYS A 1 168 ? 14.125 -8.407 -22.657 1.00 87.75 168 CYS A N 1
ATOM 1361 C CA . CYS A 1 168 ? 14.466 -9.812 -22.413 1.00 87.75 168 CYS A CA 1
ATOM 1362 C C . CYS A 1 168 ? 13.862 -10.739 -23.478 1.00 87.75 168 CYS A C 1
ATOM 1364 O O . CYS A 1 168 ? 14.569 -11.564 -24.055 1.00 87.75 168 CYS A O 1
ATOM 1366 N N . ARG A 1 169 ? 12.576 -10.563 -23.800 1.00 87.88 169 ARG A N 1
ATOM 1367 C CA . ARG A 1 169 ? 11.874 -11.398 -24.785 1.00 87.88 169 ARG A CA 1
ATOM 1368 C C . ARG A 1 169 ? 12.381 -11.225 -26.211 1.00 87.88 169 ARG A C 1
ATOM 1370 O O . ARG A 1 169 ? 12.456 -12.215 -26.935 1.00 87.88 169 ARG A O 1
ATOM 1377 N N . LEU A 1 170 ? 12.720 -10.002 -26.618 1.00 89.56 170 LEU A N 1
ATOM 1378 C CA . LEU A 1 170 ? 13.285 -9.750 -27.946 1.00 89.56 170 LEU A CA 1
ATOM 1379 C C . LEU A 1 170 ? 14.668 -10.401 -28.091 1.00 89.56 170 LEU A C 1
ATOM 1381 O O . LEU A 1 170 ? 14.919 -11.093 -29.077 1.00 89.56 170 LEU A O 1
ATOM 1385 N N . ASN A 1 171 ? 15.515 -10.288 -27.067 1.00 87.94 171 ASN A N 1
ATOM 1386 C CA . ASN A 1 171 ? 16.840 -10.910 -27.066 1.00 87.94 171 ASN A CA 1
ATOM 1387 C C . ASN A 1 171 ? 16.769 -12.448 -27.052 1.00 87.94 171 ASN A C 1
ATOM 1389 O O . ASN A 1 171 ? 17.571 -13.114 -27.702 1.00 87.94 171 ASN A O 1
ATOM 1393 N N . GLU A 1 172 ? 15.791 -13.030 -26.350 1.00 81.94 172 GLU A N 1
ATOM 1394 C CA . GLU A 1 172 ? 15.525 -14.475 -26.399 1.00 81.94 172 GLU A CA 1
ATOM 1395 C C . GLU A 1 172 ? 15.055 -14.931 -27.788 1.00 81.94 172 GLU A C 1
ATOM 1397 O O . GLU A 1 172 ? 15.432 -16.013 -28.240 1.00 81.94 172 GLU A O 1
ATOM 1402 N N . SER A 1 173 ? 14.251 -14.121 -28.486 1.00 63.75 173 SER A N 1
ATOM 1403 C CA . SER A 1 173 ? 13.806 -14.448 -29.845 1.00 63.75 173 SER A CA 1
ATOM 1404 C C . SER A 1 173 ? 14.926 -14.374 -30.887 1.00 63.75 173 SER A C 1
ATOM 1406 O O . SER A 1 173 ? 14.920 -15.179 -31.816 1.00 63.75 173 SER A O 1
ATOM 1408 N N . ASP A 1 174 ? 15.922 -13.505 -30.689 1.00 58.34 174 ASP A N 1
ATOM 1409 C CA . ASP A 1 174 ? 17.146 -13.471 -31.505 1.00 58.34 174 ASP A CA 1
ATOM 1410 C C . ASP A 1 174 ? 18.081 -14.668 -31.229 1.00 58.34 174 ASP A C 1
ATOM 1412 O O . ASP A 1 174 ? 18.935 -14.994 -32.057 1.00 58.34 174 ASP A O 1
ATOM 1416 N N . ALA A 1 175 ? 17.909 -15.352 -30.089 1.00 56.16 175 ALA A N 1
ATOM 1417 C CA . ALA A 1 175 ? 18.672 -16.540 -29.699 1.00 56.16 175 ALA A CA 1
ATOM 1418 C C . ALA A 1 175 ? 18.025 -17.873 -30.125 1.00 56.16 175 ALA A C 1
ATOM 1420 O O . ALA A 1 175 ? 18.654 -18.928 -29.995 1.00 56.16 175 ALA A O 1
ATOM 1421 N N . LEU A 1 176 ? 16.795 -17.863 -30.658 1.00 49.25 176 LEU A N 1
ATOM 1422 C CA . LEU A 1 176 ? 16.255 -19.040 -31.338 1.00 49.25 176 LEU A CA 1
ATOM 1423 C C . LEU A 1 176 ? 17.140 -19.340 -32.559 1.00 49.25 176 LEU A C 1
ATOM 1425 O O . LEU A 1 176 ? 17.554 -18.406 -33.254 1.00 49.25 176 LEU A O 1
ATOM 1429 N N . PRO A 1 177 ? 17.441 -20.620 -32.862 1.00 50.19 177 PRO A N 1
ATOM 1430 C CA . PRO A 1 177 ? 18.129 -20.938 -34.099 1.00 50.19 177 PRO A CA 1
ATOM 1431 C C . PRO A 1 177 ? 17.335 -20.283 -35.221 1.00 50.19 177 PRO A C 1
ATOM 1433 O O . PRO A 1 177 ? 16.112 -20.455 -35.269 1.00 50.19 177 PRO A O 1
ATOM 1436 N N . ARG A 1 178 ? 18.020 -19.528 -36.098 1.00 52.97 178 ARG A N 1
ATOM 1437 C CA . ARG A 1 178 ? 17.462 -19.111 -37.392 1.00 52.97 178 ARG A CA 1
ATOM 1438 C C . ARG A 1 178 ? 16.606 -20.273 -37.877 1.00 52.97 178 ARG A C 1
ATOM 1440 O O . ARG A 1 178 ? 17.127 -21.386 -37.964 1.00 52.97 178 ARG A O 1
ATOM 1447 N N . GLY A 1 179 ? 15.306 -20.027 -38.057 1.00 52.69 179 GLY A N 1
ATOM 1448 C CA . GLY A 1 179 ? 14.344 -21.074 -38.391 1.00 52.69 179 GLY A CA 1
ATOM 1449 C C . GLY A 1 179 ? 14.836 -21.941 -39.558 1.00 52.69 179 GLY A C 1
ATOM 1450 O O . GLY A 1 179 ? 15.776 -21.547 -40.259 1.00 52.69 179 GLY A O 1
ATOM 1451 N N . PRO A 1 180 ? 14.228 -23.120 -39.792 1.00 50.22 180 PRO A N 1
ATOM 1452 C CA . PRO A 1 180 ? 14.626 -24.000 -40.891 1.00 50.22 180 PRO A CA 1
ATOM 1453 C C . PRO A 1 180 ? 14.830 -23.169 -42.162 1.00 50.22 180 PRO A C 1
ATOM 1455 O O . PRO A 1 180 ? 14.006 -22.302 -42.453 1.00 50.22 180 PRO A O 1
ATOM 1458 N N . GLY A 1 181 ? 15.973 -23.371 -42.833 1.00 50.78 181 GLY A N 1
ATOM 1459 C CA . GLY A 1 181 ? 16.647 -22.446 -43.764 1.00 50.78 181 GLY A CA 1
ATOM 1460 C C . GLY A 1 181 ? 15.904 -22.027 -45.041 1.00 50.78 181 GLY A C 1
ATOM 1461 O O . GLY A 1 181 ? 16.539 -21.754 -46.057 1.00 50.78 181 GLY A O 1
ATOM 1462 N N . TRP A 1 182 ? 14.577 -21.983 -45.011 1.00 54.97 182 TRP A N 1
ATOM 1463 C CA . TRP A 1 182 ? 13.675 -21.578 -46.081 1.00 54.97 182 TRP A CA 1
ATOM 1464 C C . TRP A 1 182 ? 13.120 -20.160 -45.886 1.00 54.97 182 TRP A C 1
ATOM 1466 O O . TRP A 1 182 ? 12.509 -19.628 -46.806 1.00 54.97 182 TRP A O 1
ATOM 1476 N N . VAL A 1 183 ? 13.397 -19.503 -44.750 1.00 46.31 183 VAL A N 1
ATOM 1477 C CA . VAL A 1 183 ? 13.148 -18.062 -44.569 1.00 46.31 183 VAL A CA 1
ATOM 1478 C C . VAL A 1 183 ? 14.478 -17.333 -44.381 1.00 46.31 183 VAL A C 1
ATOM 1480 O O . VAL A 1 183 ? 14.961 -17.132 -43.269 1.00 46.31 183 VAL A O 1
ATOM 1483 N N . LYS A 1 184 ? 15.100 -16.932 -45.495 1.00 45.25 184 LYS A N 1
ATOM 1484 C CA . LYS A 1 184 ? 16.169 -15.926 -45.472 1.00 45.25 184 LYS A CA 1
ATOM 1485 C C . LYS A 1 184 ? 15.520 -14.548 -45.361 1.00 45.25 184 LYS A C 1
ATOM 1487 O O . LYS A 1 184 ? 15.161 -13.959 -46.376 1.00 45.25 184 LYS A O 1
ATOM 1492 N N . LEU A 1 185 ? 15.395 -14.017 -44.146 1.00 51.97 185 LEU A N 1
ATOM 1493 C CA . LEU A 1 185 ? 15.334 -12.565 -43.989 1.00 51.97 185 LEU A CA 1
ATOM 1494 C C . LEU A 1 185 ? 16.717 -12.040 -44.384 1.00 51.97 185 LEU A C 1
ATOM 1496 O O . LEU A 1 185 ? 17.719 -12.371 -43.748 1.00 51.97 185 LEU A O 1
ATOM 1500 N N . ALA A 1 186 ? 16.788 -11.332 -45.511 1.00 42.00 186 ALA A N 1
ATOM 1501 C CA . ALA A 1 186 ? 18.028 -10.716 -45.958 1.00 42.00 186 ALA A CA 1
ATOM 1502 C C . ALA A 1 186 ? 18.535 -9.758 -44.862 1.00 42.00 186 ALA A C 1
ATOM 1504 O O . ALA A 1 186 ? 17.718 -9.049 -44.268 1.00 42.00 186 ALA A O 1
ATOM 1505 N N . PRO A 1 187 ? 19.850 -9.715 -44.578 1.00 49.09 187 PRO A N 1
ATOM 1506 C CA . PRO A 1 187 ? 20.389 -8.692 -43.695 1.00 49.09 187 PRO A CA 1
ATOM 1507 C C . PRO A 1 187 ? 20.044 -7.316 -44.267 1.00 49.09 187 PRO A C 1
ATOM 1509 O O . PRO A 1 187 ? 20.132 -7.113 -45.482 1.00 49.09 187 PRO A O 1
ATOM 1512 N N . ALA A 1 188 ? 19.663 -6.376 -43.402 1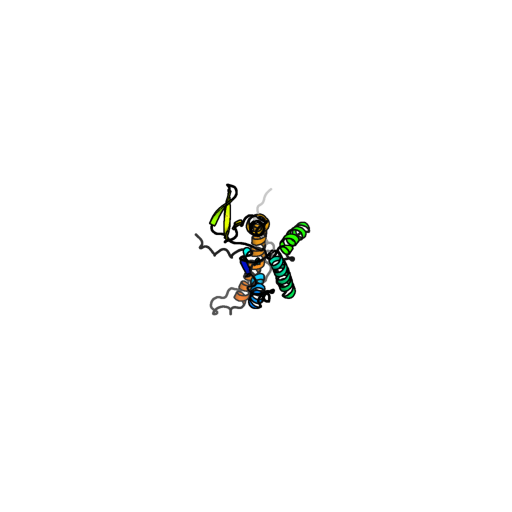.00 50.06 188 ALA A N 1
ATOM 1513 C CA . ALA A 1 188 ? 19.506 -4.984 -43.800 1.00 50.06 188 ALA A CA 1
ATOM 1514 C C . ALA A 1 188 ? 20.814 -4.502 -44.466 1.00 50.06 188 ALA A C 1
ATOM 1516 O O . ALA A 1 188 ? 21.893 -4.756 -43.921 1.00 50.06 188 ALA A O 1
ATOM 1517 N N . PRO A 1 189 ? 20.760 -3.854 -45.643 1.00 45.75 189 PRO A N 1
ATOM 1518 C CA . PRO A 1 189 ? 21.964 -3.414 -46.332 1.00 45.75 189 PRO A CA 1
ATOM 1519 C C . PRO A 1 189 ? 22.702 -2.367 -45.488 1.00 45.75 189 PRO A C 1
ATOM 1521 O O . PRO A 1 189 ? 22.209 -1.265 -45.263 1.00 45.75 189 PRO A O 1
ATOM 1524 N N . THR A 1 190 ? 23.910 -2.706 -45.039 1.00 47.94 190 THR A N 1
ATOM 1525 C CA . THR A 1 190 ? 24.830 -1.823 -44.304 1.00 47.94 190 THR A CA 1
ATOM 1526 C C . THR A 1 190 ? 25.632 -0.918 -45.243 1.00 47.94 190 THR A C 1
ATOM 1528 O O . THR A 1 190 ? 26.854 -0.828 -45.139 1.00 47.94 190 THR A O 1
ATOM 1531 N N . SER A 1 191 ? 24.968 -0.241 -46.178 1.00 47.72 191 SER A N 1
ATOM 1532 C CA . SER A 1 191 ? 25.605 0.787 -47.009 1.00 47.72 191 SER A CA 1
ATOM 1533 C C . SER A 1 191 ? 24.817 2.093 -46.929 1.00 47.72 191 SER A C 1
ATOM 1535 O O . SER A 1 191 ? 23.602 2.059 -47.143 1.00 47.72 191 SER A O 1
ATOM 1537 N N . PRO A 1 192 ? 25.464 3.243 -46.662 1.00 55.44 192 PRO A N 1
ATOM 1538 C CA . PRO A 1 192 ? 24.789 4.530 -46.755 1.00 55.44 192 PRO A CA 1
ATOM 1539 C C . PRO A 1 192 ? 24.337 4.781 -48.206 1.00 55.44 192 PRO A C 1
ATOM 1541 O O . PRO A 1 192 ? 24.986 4.300 -49.142 1.00 55.44 192 PRO A O 1
ATOM 1544 N N . PRO A 1 193 ? 23.226 5.507 -48.419 1.00 47.94 193 PRO A N 1
ATOM 1545 C CA . PRO A 1 193 ? 22.680 5.725 -49.750 1.00 47.94 193 PRO A CA 1
ATOM 1546 C C . PRO A 1 193 ? 23.673 6.520 -50.604 1.00 47.94 193 PRO A C 1
ATOM 1548 O O . PRO A 1 193 ? 24.111 7.606 -50.227 1.00 47.94 193 PRO A O 1
ATOM 1551 N N . ALA A 1 194 ? 24.033 5.962 -51.761 1.00 44.09 194 ALA A N 1
ATOM 1552 C CA . ALA A 1 194 ? 24.862 6.633 -52.748 1.00 44.09 194 ALA A CA 1
ATOM 1553 C C . ALA A 1 194 ? 24.118 7.855 -53.310 1.00 44.09 194 ALA A C 1
ATOM 1555 O O . ALA A 1 194 ? 23.027 7.738 -53.869 1.00 44.09 194 ALA A O 1
ATOM 1556 N N . THR A 1 195 ? 24.719 9.032 -53.159 1.00 53.69 195 THR A N 1
ATOM 1557 C CA . THR A 1 195 ? 24.242 10.295 -53.726 1.00 53.69 195 THR A CA 1
ATOM 1558 C C . THR A 1 195 ? 24.221 10.210 -55.260 1.00 53.69 195 THR A C 1
ATOM 1560 O O . THR A 1 195 ? 25.234 9.819 -55.848 1.00 53.69 195 THR A O 1
ATOM 1563 N N . PRO A 1 196 ? 23.133 10.593 -55.956 1.00 44.53 196 PRO A N 1
ATOM 1564 C CA . PRO A 1 196 ? 23.131 10.621 -57.412 1.00 44.53 196 PRO A CA 1
ATOM 1565 C C . PRO A 1 196 ? 23.970 11.805 -57.917 1.00 44.53 196 PRO A C 1
ATOM 1567 O O . PRO A 1 196 ? 23.669 12.962 -57.629 1.00 44.53 196 PRO A O 1
ATOM 1570 N N . GLY A 1 197 ? 25.030 11.513 -58.676 1.00 42.66 197 GLY A N 1
ATOM 1571 C CA . GLY A 1 197 ? 25.796 12.512 -59.428 1.00 42.66 197 GLY A CA 1
ATOM 1572 C C . GLY A 1 197 ? 25.003 13.074 -60.622 1.00 42.66 197 GLY A C 1
ATOM 1573 O O . GLY A 1 197 ? 24.054 12.440 -61.087 1.00 42.66 197 GLY A O 1
ATOM 1574 N N . PRO A 1 198 ? 25.364 14.262 -61.140 1.00 43.75 198 PRO A N 1
ATOM 1575 C CA . PRO A 1 198 ? 24.518 15.004 -62.064 1.00 43.75 198 PRO A CA 1
ATOM 1576 C C . PRO A 1 198 ? 24.541 14.400 -63.474 1.00 43.75 198 PRO A C 1
ATOM 1578 O O . PRO A 1 198 ? 25.591 14.241 -64.101 1.00 43.75 198 PRO A O 1
ATOM 1581 N N . SER A 1 199 ? 23.350 14.111 -63.992 1.00 39.19 199 SER A N 1
ATOM 1582 C CA . SER A 1 199 ? 23.103 13.671 -65.364 1.00 39.19 199 SER A CA 1
ATOM 1583 C C . SER A 1 199 ? 23.564 14.728 -66.375 1.00 39.19 199 SER A C 1
ATOM 1585 O O . SER A 1 199 ? 22.991 15.814 -66.465 1.00 39.19 199 SER A O 1
ATOM 1587 N N . LYS A 1 200 ? 24.578 14.404 -67.188 1.00 39.50 200 LYS A N 1
ATOM 1588 C CA . LYS A 1 200 ? 24.948 15.204 -68.365 1.00 39.50 200 LYS A CA 1
ATOM 1589 C C . LYS A 1 200 ? 23.834 15.123 -69.411 1.00 39.50 200 LYS A C 1
ATOM 1591 O O . LYS A 1 200 ? 23.696 14.126 -70.117 1.00 39.50 200 LYS A O 1
ATOM 1596 N N . VAL A 1 201 ? 23.063 16.200 -69.534 1.00 41.84 201 VAL A N 1
ATOM 1597 C CA . VAL A 1 201 ? 22.125 16.423 -70.640 1.00 41.84 201 VAL A CA 1
ATOM 1598 C C . VAL A 1 201 ? 22.929 16.685 -71.917 1.00 41.84 201 VAL A C 1
ATOM 1600 O O . VAL A 1 201 ? 23.544 17.734 -72.087 1.00 41.84 201 VAL A O 1
ATOM 1603 N N . ARG A 1 202 ? 22.927 15.714 -72.832 1.00 34.44 202 ARG A N 1
ATOM 1604 C CA . ARG A 1 202 ? 23.472 15.843 -74.189 1.00 34.44 202 ARG A CA 1
ATOM 1605 C C . ARG A 1 202 ? 22.399 16.469 -75.086 1.00 34.44 202 ARG A C 1
ATOM 1607 O O . ARG A 1 202 ? 21.566 15.750 -75.629 1.00 34.44 202 ARG A O 1
ATOM 1614 N N . ARG A 1 203 ? 22.397 17.798 -75.246 1.00 37.69 203 ARG A N 1
ATOM 1615 C CA . ARG A 1 203 ? 21.607 18.457 -76.303 1.00 37.69 203 ARG A CA 1
ATOM 1616 C C . ARG A 1 203 ? 22.351 18.337 -77.629 1.00 37.69 203 ARG A C 1
ATOM 1618 O O . ARG A 1 203 ? 23.468 18.827 -77.766 1.00 37.69 203 ARG A O 1
ATOM 1625 N N . ARG A 1 204 ? 21.729 17.639 -78.580 1.00 34.41 204 ARG A N 1
ATOM 1626 C CA . ARG A 1 204 ? 22.092 17.669 -79.997 1.00 34.41 204 ARG A CA 1
ATOM 1627 C C . ARG A 1 204 ? 21.541 18.956 -80.610 1.00 34.41 204 ARG A C 1
ATOM 1629 O O . ARG A 1 204 ? 20.413 19.347 -80.331 1.00 34.41 204 ARG A O 1
ATOM 1636 N N . THR A 1 205 ? 22.394 19.566 -81.412 1.00 36.84 205 THR A N 1
ATOM 1637 C CA . THR A 1 205 ? 22.238 20.755 -82.244 1.00 36.84 205 THR A CA 1
ATOM 1638 C C . THR A 1 205 ? 21.009 20.680 -83.149 1.00 36.84 205 THR A C 1
ATOM 1640 O O . THR A 1 205 ? 20.787 19.653 -83.790 1.00 36.84 205 THR A O 1
ATOM 1643 N N . GLN A 1 206 ? 20.284 21.791 -83.272 1.00 41.62 206 GLN A N 1
ATOM 1644 C CA . GLN A 1 206 ? 19.602 22.135 -84.512 1.00 41.62 206 GLN A CA 1
ATOM 1645 C C . GLN A 1 206 ? 19.959 23.571 -84.886 1.00 41.62 206 GLN A C 1
ATOM 1647 O O . GLN A 1 206 ? 19.896 24.490 -84.074 1.00 41.62 206 GLN A O 1
ATOM 1652 N N . ASP A 1 207 ? 20.434 23.645 -86.115 1.00 41.22 207 ASP A N 1
ATOM 1653 C CA . ASP A 1 207 ? 20.849 24.773 -86.923 1.00 41.22 207 ASP A CA 1
ATOM 1654 C C . ASP A 1 207 ? 19.608 25.515 -87.443 1.00 41.22 207 ASP A C 1
ATOM 1656 O O . ASP A 1 207 ? 18.643 24.852 -87.833 1.00 41.22 207 ASP A O 1
ATOM 1660 N N . ASN A 1 208 ? 19.622 26.852 -87.432 1.00 38.34 208 ASN A N 1
ATOM 1661 C CA . ASN A 1 208 ? 19.091 27.644 -88.545 1.00 38.34 208 ASN A CA 1
ATOM 1662 C C . ASN A 1 208 ? 19.452 29.138 -88.431 1.00 38.34 208 ASN A C 1
ATOM 1664 O O . ASN A 1 208 ? 19.174 29.790 -87.424 1.00 38.34 208 ASN A O 1
ATOM 1668 N N . SER A 1 209 ? 20.029 29.636 -89.527 1.00 43.91 209 SER A N 1
ATOM 1669 C CA . SER A 1 209 ? 20.134 31.021 -90.027 1.00 43.91 209 SER A CA 1
ATOM 1670 C C . SER A 1 209 ? 18.812 31.803 -89.865 1.00 43.91 209 SER A C 1
ATOM 1672 O O . SER A 1 209 ? 17.756 31.187 -89.768 1.00 43.91 209 SER A O 1
ATOM 1674 N N . THR A 1 210 ? 18.693 33.132 -89.835 1.00 43.81 210 THR A N 1
ATOM 1675 C CA . THR A 1 210 ? 19.279 34.285 -90.565 1.00 43.81 210 THR A CA 1
ATOM 1676 C C . THR A 1 210 ? 18.648 35.505 -89.845 1.00 43.81 210 THR A C 1
ATOM 1678 O O . THR A 1 210 ? 17.510 35.381 -89.396 1.00 43.81 210 THR A O 1
ATOM 1681 N N . GLU A 1 211 ? 19.339 36.587 -89.499 1.00 41.72 211 GLU A N 1
ATOM 1682 C CA . GLU A 1 211 ? 19.602 37.826 -90.261 1.00 41.72 211 GLU A CA 1
ATOM 1683 C C . GLU A 1 211 ? 20.302 38.799 -89.294 1.00 41.72 211 GLU A C 1
ATOM 1685 O O . GLU A 1 211 ? 19.973 38.748 -88.082 1.00 41.72 211 GLU A O 1
#

Mean predicted aligned error: 12.78 Å

pLDDT: mean 79.85, std 20.11, range [34.41, 96.31]

Foldseek 3Di:
DDDDPPDPPLEDEAEDEQPPDPPPLADDPVNLVVLVVDLQAHAYAYAHEPLVVDDPVSVVSSQVRHLVSCVVSVRAHPPGPVPQPDPVSVVVRVVVSSCPPWYFYDFPDWDQDPNDTAGFDDDPVGTQGRCDVVRTRNVVVCCCCPPDCVVVSVCCNVVPNVVVVVVVVVVVVVVDPPPDPPDPPDPDDPDDDDDDDDDPDDDDDDDDDDD

Solvent-accessible surface area (backbone atoms only — not comparable to full-atom values): 12920 Å² total; per-residue (Å²): 136,82,80,79,72,76,73,73,74,56,60,46,77,44,74,40,75,65,61,90,47,98,83,49,56,56,76,50,71,67,54,49,58,49,46,57,57,44,44,72,58,42,46,33,44,53,26,33,37,57,37,84,81,46,54,74,67,56,47,54,53,38,32,54,37,42,50,47,51,32,61,76,69,71,47,66,46,58,80,44,81,91,72,47,85,49,73,66,46,44,57,55,47,48,61,52,54,73,52,44,46,37,40,23,46,82,59,95,42,72,41,80,53,97,90,37,83,39,52,23,39,80,56,98,89,48,69,48,40,32,75,37,73,91,69,22,38,33,51,58,53,48,41,41,57,74,68,73,39,44,64,59,41,46,48,49,37,53,71,45,32,47,43,52,50,50,52,55,53,53,56,53,60,71,67,46,73,79,62,77,89,82,69,79,77,72,78,79,79,92,62,82,84,80,79,85,75,86,81,84,81,81,80,79,87,83,88,80,87,87,134